Protein AF-A0A4P9W9L3-F1 (afdb_monomer)

pLDDT: mean 87.11, std 10.92, range [40.0, 97.56]

Organism: NCBI:txid388810

Solvent-accessible surface area (backbone atoms only — not comparable to full-atom values): 11499 Å² total; per-residue (Å²): 132,86,74,79,75,52,73,67,56,50,52,52,53,51,52,52,54,50,56,62,56,56,71,73,58,48,70,70,58,52,42,53,49,45,54,50,50,40,51,52,53,61,75,42,41,65,63,52,51,56,53,46,48,54,53,50,57,56,48,48,55,34,36,77,69,68,77,38,55,75,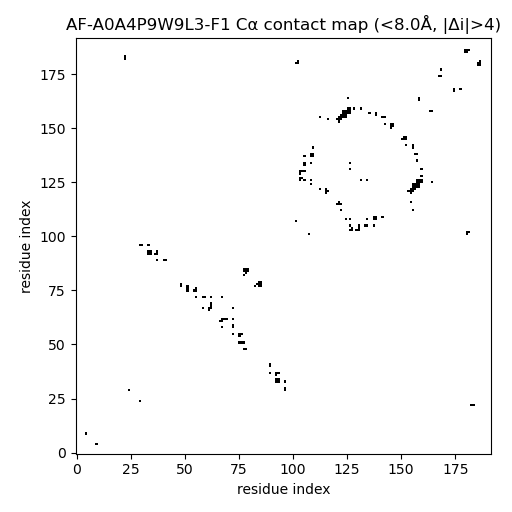68,60,54,62,67,66,55,55,40,54,100,83,42,54,47,42,51,50,54,47,48,52,45,54,54,58,60,69,51,72,81,75,72,77,48,52,67,51,59,56,54,52,48,53,51,26,56,75,72,76,38,67,44,80,42,74,70,48,83,92,34,46,69,55,38,51,54,52,49,50,54,52,42,53,54,27,66,76,46,95,53,66,52,74,41,55,44,78,54,87,58,68,66,62,49,62,54,53,72,70,34,67,94,80,49,92,78,85,84,75,83,71,56,65,74,68,67,54,58,100,86,119

InterPro domains:
  IPR015590 Aldehyde dehydrogenase domain [PF00171] (113-185)
  IPR016161 Aldehyde/histidinol dehydrogenase [SSF53720] (11-187)
  IPR016162 Aldehyde dehydrogenase, N-terminal [G3DSA:3.40.605.10] (3-103)
  IPR016162 Aldehyde dehydrogenase, N-terminal [G3DSA:3.40.605.10] (104-189)

Structure (mmCIF, N/CA/C/O backbone):
data_AF-A0A4P9W9L3-F1
#
_entry.id   AF-A0A4P9W9L3-F1
#
loop_
_atom_site.group_PDB
_atom_site.id
_atom_site.type_symbol
_atom_site.label_atom_id
_atom_site.label_alt_id
_atom_site.label_comp_id
_atom_site.label_asym_id
_atom_site.label_entity_id
_atom_site.label_seq_id
_atom_site.pdbx_PDB_ins_code
_atom_site.Cartn_x
_atom_site.Cartn_y
_atom_site.Cartn_z
_atom_site.occupancy
_atom_site.B_iso_or_equiv
_atom_site.auth_seq_id
_atom_site.auth_comp_id
_atom_site.auth_asym_id
_atom_site.auth_atom_id
_atom_site.pdbx_PDB_model_num
ATOM 1 N N . MET A 1 1 ? -32.920 13.381 -21.999 1.00 43.44 1 MET A N 1
ATOM 2 C CA . MET A 1 1 ? -32.720 13.718 -20.576 1.00 43.44 1 MET A CA 1
ATOM 3 C C . MET A 1 1 ? -31.450 13.010 -20.151 1.00 43.44 1 MET A C 1
ATOM 5 O O . MET A 1 1 ? -31.483 11.795 -20.018 1.00 43.44 1 MET A O 1
ATOM 9 N N . GLU A 1 2 ? -30.322 13.717 -20.084 1.00 56.16 2 GLU A N 1
ATOM 10 C CA . GLU A 1 2 ? -29.081 13.133 -19.562 1.00 56.16 2 GLU A CA 1
ATOM 11 C C . GLU A 1 2 ? -29.257 12.905 -18.061 1.00 56.16 2 GLU A C 1
ATOM 13 O O . GLU A 1 2 ? -29.504 13.842 -17.303 1.00 56.16 2 GLU A O 1
ATOM 18 N N . SER A 1 3 ? -29.209 11.642 -17.642 1.00 72.12 3 SER A N 1
ATOM 19 C CA . SER A 1 3 ? -29.193 11.274 -16.232 1.00 72.12 3 SER A CA 1
ATOM 20 C C . SER A 1 3 ? -27.913 11.809 -15.601 1.00 72.12 3 SER A C 1
ATOM 22 O O . SER A 1 3 ? -26.823 11.517 -16.097 1.00 72.12 3 SER A O 1
ATOM 24 N N . THR A 1 4 ? -28.033 12.559 -14.506 1.00 78.69 4 THR A N 1
ATOM 25 C CA . THR A 1 4 ? -26.885 12.963 -13.690 1.00 78.69 4 THR A CA 1
ATOM 26 C C . THR A 1 4 ? -26.030 11.727 -13.376 1.00 78.69 4 THR A C 1
ATOM 28 O O . THR A 1 4 ? -26.587 10.722 -12.923 1.00 78.69 4 THR A O 1
ATOM 31 N N . PRO A 1 5 ? -24.711 11.754 -13.644 1.00 76.06 5 PRO A N 1
ATOM 32 C CA . PRO A 1 5 ? -23.847 10.610 -13.384 1.00 76.06 5 PRO A CA 1
ATOM 33 C C . PRO A 1 5 ? -23.900 10.236 -11.902 1.00 76.06 5 PRO A C 1
ATOM 35 O O . PRO A 1 5 ? -23.999 11.105 -11.032 1.00 76.06 5 PRO A O 1
ATOM 38 N N . SER A 1 6 ? -23.841 8.935 -11.606 1.00 90.31 6 SER A N 1
ATOM 39 C CA . SER A 1 6 ? -23.828 8.473 -10.218 1.00 90.31 6 SER A CA 1
ATOM 40 C C . SER A 1 6 ? -22.596 9.024 -9.477 1.00 90.31 6 SER A C 1
ATOM 42 O O . SER A 1 6 ? -21.547 9.222 -10.101 1.00 90.31 6 SER A O 1
ATOM 44 N N . PRO A 1 7 ? -22.665 9.234 -8.148 1.00 89.12 7 PRO A N 1
ATOM 45 C CA . PRO A 1 7 ? -21.514 9.702 -7.371 1.00 89.12 7 PRO A CA 1
ATOM 46 C C . PRO A 1 7 ? -20.259 8.836 -7.567 1.00 89.12 7 PRO A C 1
ATOM 48 O O . PRO A 1 7 ? -19.154 9.357 -7.689 1.00 89.12 7 PRO A O 1
ATOM 51 N N . THR A 1 8 ? -20.427 7.515 -7.679 1.00 84.81 8 THR A N 1
ATOM 52 C CA . THR A 1 8 ? -19.327 6.572 -7.928 1.00 84.81 8 THR A CA 1
ATOM 53 C C . THR A 1 8 ? -18.710 6.749 -9.313 1.00 84.81 8 THR A C 1
ATOM 55 O O . THR A 1 8 ? -17.487 6.713 -9.444 1.00 84.81 8 THR A O 1
ATOM 58 N N . LEU A 1 9 ? -19.531 6.981 -10.344 1.00 82.81 9 LEU A N 1
ATOM 59 C CA . LEU A 1 9 ? -19.032 7.251 -11.692 1.00 82.81 9 LEU A CA 1
ATOM 60 C C . LEU A 1 9 ? -18.213 8.546 -11.721 1.00 82.81 9 LEU A C 1
ATOM 62 O O . LEU A 1 9 ? -17.142 8.578 -12.323 1.00 82.81 9 LEU A O 1
ATOM 66 N N . LEU A 1 10 ? -18.671 9.584 -11.017 1.00 85.88 10 LEU A N 1
ATOM 67 C CA . LEU A 1 10 ? -17.942 10.845 -10.913 1.00 85.88 10 LEU A CA 1
ATOM 68 C C . LEU A 1 10 ? -16.579 10.664 -10.224 1.00 85.88 10 LEU A C 1
ATOM 70 O O . LEU A 1 10 ? -15.574 11.157 -10.735 1.00 85.88 10 LEU A O 1
ATOM 74 N N . LEU A 1 11 ? -16.518 9.915 -9.115 1.00 81.12 11 LEU A N 1
ATOM 75 C CA . LEU A 1 11 ? -15.257 9.600 -8.429 1.00 81.12 11 LEU A CA 1
ATOM 76 C C . LEU A 1 11 ? -14.281 8.851 -9.345 1.00 81.12 11 LEU A C 1
ATOM 78 O O . LEU A 1 11 ? -13.102 9.202 -9.413 1.00 81.12 11 LEU A O 1
ATOM 82 N N . ALA A 1 12 ? -14.768 7.854 -10.089 1.00 77.81 12 ALA A N 1
ATOM 83 C CA . ALA A 1 12 ? -13.948 7.094 -11.030 1.00 77.81 12 ALA A CA 1
ATOM 84 C C . ALA A 1 12 ? -13.403 7.982 -12.165 1.00 77.81 12 ALA A C 1
ATOM 86 O O . ALA A 1 12 ? -12.217 7.915 -12.497 1.00 77.81 12 ALA A O 1
ATOM 87 N N . GLN A 1 13 ? -14.243 8.860 -12.724 1.00 80.56 13 GLN A N 1
ATOM 88 C CA . GLN A 1 13 ? -13.841 9.819 -13.757 1.00 80.56 13 GLN A CA 1
ATOM 89 C C . GLN A 1 13 ? -12.787 10.806 -13.237 1.00 80.56 13 GLN A C 1
ATOM 91 O O . GLN A 1 13 ? -11.768 11.024 -13.895 1.00 80.56 13 GLN A O 1
ATOM 96 N N . GLN A 1 14 ? -12.980 11.356 -12.036 1.00 83.62 14 GLN A N 1
ATOM 97 C CA . GLN A 1 14 ? -12.016 12.258 -11.399 1.00 83.62 14 GLN A CA 1
ATOM 98 C C . GLN A 1 14 ? -10.677 11.563 -11.128 1.00 83.62 14 GLN A C 1
ATOM 100 O O . GLN A 1 14 ? -9.623 12.118 -11.446 1.00 83.62 14 GLN A O 1
ATOM 105 N N . ALA A 1 15 ? -10.701 10.330 -10.613 1.00 79.00 15 ALA A N 1
ATOM 106 C CA . ALA A 1 15 ? -9.495 9.540 -10.377 1.00 79.00 15 ALA A CA 1
ATOM 107 C C . ALA A 1 15 ? -8.733 9.254 -11.682 1.00 79.00 15 ALA A C 1
ATOM 109 O O . ALA A 1 15 ? -7.505 9.373 -11.722 1.00 79.00 15 ALA A O 1
ATOM 110 N N . ARG A 1 16 ? -9.444 8.940 -12.776 1.00 82.81 16 ARG A N 1
ATOM 111 C CA . ARG A 1 16 ? -8.831 8.742 -14.098 1.00 82.81 16 ARG A CA 1
ATOM 112 C C . ARG A 1 16 ? -8.139 10.015 -14.583 1.00 82.81 16 ARG A C 1
ATOM 114 O O . ARG A 1 16 ? -6.969 9.951 -14.962 1.00 82.81 16 ARG A O 1
ATOM 121 N N . LEU A 1 17 ? -8.822 11.160 -14.532 1.00 83.19 17 LEU A N 1
ATOM 122 C CA . LEU A 1 17 ? -8.258 12.452 -14.941 1.00 83.19 17 LEU A CA 1
ATOM 123 C C . LEU A 1 17 ? -7.020 12.824 -14.112 1.00 83.19 17 LEU A C 1
ATOM 125 O O . LEU A 1 17 ? -5.990 13.203 -14.675 1.00 83.19 17 LEU A O 1
ATOM 129 N N . ALA A 1 18 ? -7.082 12.648 -12.790 1.00 85.06 18 ALA A N 1
ATOM 130 C CA . ALA A 1 18 ? -5.946 12.881 -11.906 1.00 85.06 18 ALA A CA 1
ATOM 131 C C . ALA A 1 18 ? -4.764 11.957 -12.241 1.00 85.06 18 ALA A C 1
ATOM 133 O O . ALA A 1 18 ? -3.628 12.417 -12.326 1.00 85.06 18 ALA A O 1
ATOM 134 N N . SER A 1 19 ? -5.018 10.672 -12.512 1.00 81.81 19 SER A N 1
ATOM 135 C CA . SER A 1 19 ? -3.978 9.712 -12.904 1.00 81.81 19 SER A CA 1
ATOM 136 C C . SER A 1 19 ? -3.245 10.134 -14.185 1.00 81.81 19 SER A C 1
ATOM 138 O O . SER A 1 19 ? -2.017 10.038 -14.247 1.00 81.81 19 SER A O 1
ATOM 140 N N . HIS A 1 20 ? -3.960 10.675 -15.182 1.00 81.88 20 HIS A N 1
ATOM 141 C CA . HIS A 1 20 ? -3.336 11.237 -16.386 1.00 81.88 20 HIS A CA 1
ATOM 142 C C . HIS A 1 20 ? -2.436 12.436 -16.061 1.00 81.88 20 HIS A C 1
ATOM 144 O O . HIS A 1 20 ? -1.303 12.497 -16.545 1.00 81.88 20 HIS A O 1
ATOM 150 N N . ALA A 1 21 ? -2.908 13.363 -15.221 1.00 83.25 21 ALA A N 1
ATOM 151 C CA . ALA A 1 21 ? -2.125 14.524 -14.796 1.00 83.25 21 ALA A CA 1
ATOM 152 C C . ALA A 1 21 ? -0.865 14.115 -14.009 1.00 83.25 21 ALA A C 1
ATOM 154 O O . ALA A 1 21 ? 0.216 14.659 -14.238 1.00 83.25 21 ALA A O 1
ATOM 155 N N . MET A 1 22 ? -0.968 13.093 -13.151 1.00 84.38 22 MET A N 1
ATOM 156 C CA . MET A 1 22 ? 0.138 12.584 -12.328 1.00 84.38 22 MET A CA 1
ATOM 157 C C . MET A 1 22 ? 1.339 12.083 -13.142 1.00 84.38 22 MET A C 1
ATOM 159 O O . MET A 1 22 ? 2.462 12.071 -12.638 1.00 84.38 22 MET A O 1
ATOM 163 N N . GLN A 1 23 ? 1.145 11.719 -14.412 1.00 79.62 23 GLN A N 1
ATOM 164 C CA . GLN A 1 23 ? 2.225 11.240 -15.279 1.00 79.62 23 GLN A CA 1
ATOM 165 C C . GLN A 1 23 ? 3.234 12.312 -15.696 1.00 79.62 23 GLN A C 1
ATOM 167 O O . GLN A 1 23 ? 4.317 11.976 -16.171 1.00 79.62 23 GLN A O 1
ATOM 172 N N . THR A 1 24 ? 2.878 13.594 -15.607 1.00 82.00 24 THR A N 1
ATOM 173 C CA . THR A 1 24 ? 3.791 14.708 -15.921 1.00 82.00 24 THR A CA 1
ATOM 174 C C . THR A 1 24 ? 4.371 15.368 -14.682 1.00 82.00 24 THR A C 1
ATOM 176 O O . THR A 1 24 ? 5.178 16.283 -14.808 1.00 82.00 24 THR A O 1
ATOM 179 N N . VAL A 1 25 ? 3.956 14.929 -13.494 1.00 84.44 25 VAL A N 1
ATOM 180 C CA . VAL A 1 25 ? 4.401 15.512 -12.230 1.00 84.44 25 VAL A CA 1
ATOM 181 C C . VAL A 1 25 ? 5.849 15.102 -11.969 1.00 84.44 25 VAL A C 1
ATOM 183 O O . VAL A 1 25 ? 6.194 13.916 -11.996 1.00 84.44 25 VAL A O 1
ATOM 186 N N . THR A 1 26 ? 6.700 16.090 -11.706 1.00 85.25 26 THR A N 1
ATOM 187 C CA . THR A 1 26 ? 8.124 15.883 -11.418 1.00 85.25 26 THR A CA 1
ATOM 188 C C . THR A 1 26 ? 8.338 15.328 -10.010 1.00 85.25 26 THR A C 1
ATOM 190 O O . THR A 1 26 ? 7.458 15.419 -9.155 1.00 85.25 26 THR A O 1
ATOM 193 N N . ALA A 1 27 ? 9.525 14.776 -9.741 1.00 84.12 27 ALA A N 1
ATOM 194 C CA . ALA A 1 27 ? 9.900 14.362 -8.387 1.00 84.12 27 ALA A CA 1
ATOM 195 C C . ALA A 1 27 ? 9.753 15.521 -7.382 1.00 84.12 27 ALA A C 1
ATOM 197 O O . ALA A 1 27 ? 9.096 15.356 -6.366 1.00 84.12 27 ALA A O 1
ATOM 198 N N . VAL A 1 28 ? 10.227 16.724 -7.735 1.00 87.25 28 VAL A N 1
ATOM 199 C CA . VAL A 1 28 ? 10.122 17.932 -6.892 1.00 87.25 28 VAL A CA 1
ATOM 200 C C . VAL A 1 28 ? 8.670 18.275 -6.551 1.00 87.25 28 VAL A C 1
ATOM 202 O O . VAL A 1 28 ? 8.362 18.592 -5.406 1.00 87.25 28 VAL A O 1
ATOM 205 N N . GLN A 1 29 ? 7.759 18.194 -7.525 1.00 87.69 29 GLN A N 1
ATOM 206 C CA . GLN A 1 29 ? 6.339 18.459 -7.282 1.00 87.69 29 GLN A CA 1
ATOM 207 C C . GLN A 1 29 ? 5.698 17.396 -6.377 1.00 87.69 29 GLN A C 1
ATOM 209 O O . GLN A 1 29 ? 4.868 17.742 -5.539 1.00 87.69 29 GLN A O 1
ATOM 214 N N . LYS A 1 30 ? 6.088 16.120 -6.514 1.00 87.88 30 LYS A N 1
ATOM 215 C CA . LYS A 1 30 ? 5.625 15.039 -5.624 1.00 87.88 30 LYS A CA 1
ATOM 216 C C . LYS A 1 30 ? 6.132 15.252 -4.199 1.00 87.88 30 LYS A C 1
ATOM 218 O O . LYS A 1 30 ? 5.325 15.197 -3.278 1.00 87.88 30 LYS A O 1
ATOM 223 N N . SER A 1 31 ? 7.413 15.573 -4.034 1.00 89.19 31 SER A N 1
ATOM 224 C CA . SER A 1 31 ? 8.010 15.852 -2.725 1.00 89.19 31 SER A CA 1
ATOM 225 C C . SER A 1 31 ? 7.361 17.051 -2.041 1.00 89.19 31 SER A C 1
ATOM 227 O O . SER A 1 31 ? 6.981 16.972 -0.877 1.00 89.19 31 SER A O 1
ATOM 229 N N . ALA A 1 32 ? 7.111 18.138 -2.779 1.00 90.06 32 ALA A N 1
ATOM 230 C CA . ALA A 1 32 ? 6.387 19.293 -2.249 1.00 90.06 32 ALA A CA 1
ATOM 231 C C . ALA A 1 32 ? 4.962 18.930 -1.782 1.00 90.06 32 ALA A C 1
ATOM 233 O O . ALA A 1 32 ? 4.517 19.399 -0.733 1.00 90.06 32 ALA A O 1
ATOM 234 N N . AL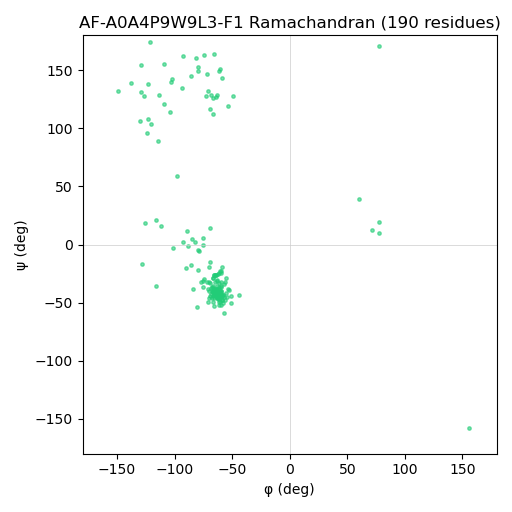A A 1 33 ? 4.256 18.071 -2.525 1.00 91.81 33 ALA A N 1
ATOM 235 C CA . ALA A 1 33 ? 2.933 17.593 -2.132 1.00 91.81 33 ALA A CA 1
ATOM 236 C C . ALA A 1 33 ? 2.984 16.715 -0.869 1.00 91.81 33 ALA A C 1
ATOM 238 O O . ALA A 1 33 ? 2.178 16.918 0.035 1.00 91.81 33 ALA A O 1
ATOM 239 N N . LEU A 1 34 ? 3.942 15.785 -0.767 1.00 90.25 34 LEU A N 1
ATOM 240 C CA . LEU A 1 34 ? 4.124 14.939 0.421 1.00 90.25 34 LEU A CA 1
ATOM 241 C C . LEU A 1 34 ? 4.484 15.766 1.661 1.00 90.25 34 LEU A C 1
ATOM 243 O O . LEU A 1 34 ? 3.902 15.551 2.724 1.00 90.25 34 LEU A O 1
ATOM 247 N N . ALA A 1 35 ? 5.365 16.758 1.518 1.00 91.00 35 ALA A N 1
ATOM 248 C CA . ALA A 1 35 ? 5.705 17.687 2.592 1.00 91.00 35 ALA A CA 1
ATOM 249 C C . ALA A 1 35 ? 4.478 18.485 3.065 1.00 91.00 35 ALA A C 1
ATOM 251 O O . ALA A 1 35 ? 4.237 18.595 4.268 1.00 91.00 35 ALA A O 1
ATOM 252 N N . SER A 1 36 ? 3.662 18.985 2.129 1.00 93.38 36 SER A N 1
ATOM 253 C CA . SER A 1 36 ? 2.414 19.685 2.453 1.00 93.38 36 SER A CA 1
ATOM 254 C C . SER A 1 36 ? 1.411 18.772 3.167 1.00 93.38 36 SER A C 1
ATOM 256 O O . SER A 1 36 ? 0.822 19.179 4.165 1.00 93.38 36 SER A O 1
ATOM 258 N N . ILE A 1 37 ? 1.261 17.519 2.724 1.00 93.06 37 ILE A N 1
ATOM 259 C CA . ILE A 1 37 ? 0.406 16.527 3.392 1.00 93.06 37 ILE A CA 1
ATOM 260 C C . ILE A 1 37 ? 0.891 16.277 4.824 1.00 93.06 37 ILE A C 1
ATOM 262 O O . ILE A 1 37 ? 0.086 16.334 5.751 1.00 93.06 37 ILE A O 1
ATOM 266 N N . ALA A 1 38 ? 2.191 16.043 5.024 1.00 90.56 38 ALA A N 1
ATOM 267 C CA . ALA A 1 38 ? 2.759 15.812 6.350 1.00 90.56 38 ALA A CA 1
ATOM 268 C C . ALA A 1 38 ? 2.519 17.004 7.292 1.00 90.56 38 ALA A C 1
ATOM 270 O O . ALA A 1 38 ? 2.142 16.808 8.448 1.00 90.56 38 ALA A O 1
ATOM 271 N N . GLN A 1 39 ? 2.682 18.232 6.789 1.00 94.56 39 GLN A N 1
ATOM 272 C CA . GLN A 1 39 ? 2.405 19.450 7.547 1.00 94.56 39 GLN A CA 1
ATOM 273 C C . GLN A 1 39 ? 0.930 19.535 7.961 1.00 94.56 39 GLN A C 1
ATOM 275 O O . GLN A 1 39 ? 0.637 19.693 9.145 1.00 94.56 39 GLN A O 1
ATOM 280 N N . ILE A 1 40 ? -0.003 19.382 7.017 1.00 94.62 40 ILE A N 1
ATOM 281 C CA . ILE A 1 40 ? -1.440 19.479 7.312 1.00 94.62 40 ILE A CA 1
ATOM 282 C C . ILE A 1 40 ? -1.890 18.365 8.265 1.00 94.62 40 ILE A C 1
ATOM 284 O O . ILE A 1 40 ? -2.673 18.621 9.176 1.00 94.62 40 ILE A O 1
ATOM 288 N N . LEU A 1 41 ? -1.376 17.140 8.121 1.00 93.81 41 LEU A N 1
ATOM 289 C CA . LEU A 1 41 ? -1.656 16.050 9.063 1.00 93.81 41 LEU A CA 1
ATOM 290 C C . LEU A 1 41 ? -1.139 16.358 10.477 1.00 93.81 41 LEU A C 1
ATOM 292 O O . LEU A 1 41 ? -1.785 15.985 11.458 1.00 93.81 41 LEU A O 1
ATOM 296 N N . ALA A 1 42 ? 0.001 17.040 10.603 1.00 95.00 42 ALA A N 1
ATOM 297 C CA . ALA A 1 42 ? 0.515 17.478 11.897 1.00 95.00 42 ALA A CA 1
ATOM 298 C C . ALA A 1 42 ? -0.364 18.581 12.512 1.00 95.00 42 ALA A C 1
ATOM 300 O O . ALA A 1 42 ? -0.717 18.496 13.688 1.00 95.00 42 ALA A O 1
ATOM 301 N N . GLU A 1 43 ? -0.770 19.573 11.715 1.00 96.69 43 GLU A N 1
ATOM 302 C CA . GLU A 1 43 ? -1.648 20.673 12.142 1.00 96.69 43 GLU A CA 1
ATOM 303 C C . GLU A 1 43 ? -3.048 20.181 12.542 1.00 96.69 43 GLU A C 1
ATOM 305 O O . GLU A 1 43 ? -3.621 20.656 13.521 1.00 96.69 43 GLU A O 1
ATOM 310 N N . ARG A 1 44 ? -3.593 19.188 11.827 1.00 96.44 44 ARG A N 1
ATOM 311 C CA . ARG A 1 44 ? -4.923 18.603 12.077 1.00 96.44 44 ARG A CA 1
ATOM 312 C C . ARG A 1 44 ? -4.912 17.425 13.054 1.00 96.44 44 ARG A C 1
ATOM 314 O O . ARG A 1 44 ? -5.930 16.751 13.197 1.00 96.44 44 ARG A O 1
ATOM 321 N N . LYS A 1 45 ? -3.797 17.179 13.756 1.00 95.25 45 LYS A N 1
ATOM 322 C CA . LYS A 1 45 ? -3.655 16.060 14.706 1.00 95.25 45 LYS A CA 1
ATOM 323 C C . LYS A 1 45 ? -4.792 15.999 15.729 1.00 95.25 45 LYS A C 1
ATOM 325 O O . LYS A 1 45 ? -5.296 14.912 15.985 1.00 95.25 45 LYS A O 1
ATOM 330 N N . GLY A 1 46 ? -5.177 17.141 16.305 1.00 93.94 46 GLY A N 1
ATOM 331 C CA . GLY A 1 46 ? -6.260 17.216 17.295 1.00 93.94 46 GLY A CA 1
ATOM 332 C C . GLY A 1 46 ? -7.569 16.660 16.739 1.00 93.94 46 GLY A C 1
ATOM 333 O O . GLY A 1 46 ? -8.058 15.646 17.226 1.00 93.94 46 GLY A O 1
ATOM 334 N N . ASP A 1 47 ? -8.052 17.253 15.646 1.00 96.25 47 ASP A N 1
ATOM 335 C CA . ASP A 1 47 ? -9.286 16.841 14.969 1.00 96.25 47 ASP A CA 1
ATOM 336 C C . ASP A 1 47 ? -9.280 15.359 14.562 1.00 96.25 47 ASP A C 1
ATOM 338 O O . ASP A 1 47 ? -10.287 14.666 14.703 1.00 96.25 47 ASP A O 1
ATOM 342 N N . ILE A 1 48 ? -8.147 14.859 14.054 1.00 95.94 48 ILE A N 1
ATOM 343 C CA . ILE A 1 48 ? -8.016 13.466 13.605 1.00 95.94 48 ILE A CA 1
ATOM 344 C C . ILE A 1 48 ? -8.079 12.499 14.793 1.00 95.94 48 ILE A C 1
ATOM 346 O O . ILE A 1 48 ? -8.741 11.465 14.707 1.00 95.94 48 ILE A O 1
ATOM 350 N N . LEU A 1 49 ? -7.418 12.821 15.908 1.00 94.81 49 LEU A N 1
ATOM 351 C CA . LEU A 1 49 ? -7.459 11.984 17.109 1.00 94.81 49 LEU A CA 1
ATOM 352 C C . LEU A 1 49 ? -8.814 12.058 17.821 1.00 94.81 49 LEU A C 1
ATOM 354 O O . LEU A 1 49 ? -9.259 11.051 18.369 1.00 94.81 49 LEU A O 1
ATOM 358 N N . ASP A 1 50 ? -9.502 13.198 17.766 1.00 95.50 50 ASP A N 1
ATOM 359 C CA . ASP A 1 50 ? -10.879 13.308 18.246 1.00 95.50 50 ASP A CA 1
ATOM 360 C C . ASP A 1 50 ? -11.840 12.445 17.422 1.00 95.50 50 ASP A C 1
ATOM 362 O O . ASP A 1 50 ? -12.666 11.735 17.998 1.00 95.50 50 ASP A O 1
ATOM 366 N N . ALA A 1 51 ? -11.693 12.422 16.094 1.00 96.56 51 ALA A N 1
ATOM 367 C CA . ALA A 1 51 ? -12.444 11.503 15.240 1.00 96.56 51 ALA A CA 1
ATOM 368 C C . ALA A 1 51 ? -12.111 10.032 15.555 1.00 96.56 51 ALA A C 1
ATOM 370 O O . ALA A 1 51 ? -13.015 9.225 15.768 1.00 96.56 51 ALA A O 1
ATOM 371 N N . ASN A 1 52 ? -10.824 9.688 15.691 1.00 97.19 52 ASN A N 1
ATOM 372 C CA . ASN A 1 52 ? -10.405 8.323 16.020 1.00 97.19 52 ASN A CA 1
ATOM 373 C C . ASN A 1 52 ? -10.902 7.864 17.399 1.00 97.19 52 ASN A C 1
ATOM 375 O O . ASN A 1 52 ? -11.183 6.684 17.592 1.00 97.19 52 ASN A O 1
ATOM 379 N N . ARG A 1 53 ? -11.064 8.780 18.358 1.00 95.62 53 ARG A N 1
ATOM 380 C CA . ARG A 1 53 ? -11.656 8.470 19.664 1.00 95.62 53 ARG A CA 1
ATOM 381 C C . ARG A 1 53 ? -13.108 8.011 19.537 1.00 95.62 53 ARG A C 1
ATOM 383 O O . ARG A 1 53 ? -13.475 7.042 20.197 1.00 95.62 53 ARG A O 1
ATOM 390 N N . ILE A 1 54 ? -13.894 8.640 18.663 1.00 95.12 54 ILE A N 1
ATOM 391 C CA . ILE A 1 54 ? -15.268 8.206 18.362 1.00 95.12 54 ILE A CA 1
ATOM 392 C C . ILE A 1 54 ? -15.250 6.805 17.731 1.00 95.12 54 ILE A C 1
ATOM 394 O O . ILE A 1 54 ? -16.016 5.932 18.142 1.00 95.12 54 ILE A O 1
ATOM 398 N N . ASP A 1 55 ? -14.331 6.545 16.796 1.00 95.06 55 ASP A N 1
ATOM 399 C CA . ASP A 1 55 ? -14.175 5.215 16.188 1.00 95.06 55 ASP A CA 1
ATOM 400 C C . ASP A 1 55 ? -13.819 4.145 17.229 1.00 95.06 55 ASP A C 1
ATOM 402 O O . ASP A 1 55 ? -14.374 3.045 17.213 1.00 95.06 55 ASP A O 1
ATOM 406 N N . LEU A 1 56 ? -12.925 4.462 18.169 1.00 94.69 56 LEU A N 1
ATOM 407 C CA . LEU A 1 56 ? -12.550 3.569 19.264 1.00 94.69 56 LEU A CA 1
ATOM 408 C C . LEU A 1 56 ? -13.713 3.331 20.234 1.00 94.69 56 LEU A C 1
ATOM 410 O O . LEU A 1 56 ? -13.876 2.218 20.724 1.00 94.69 56 LEU A O 1
ATOM 414 N N . GLU A 1 57 ? -14.534 4.336 20.526 1.00 95.19 57 GLU A N 1
ATOM 415 C CA . GLU A 1 57 ? -15.734 4.162 21.353 1.00 95.19 57 GLU A CA 1
ATOM 416 C C . GLU A 1 57 ? -16.744 3.219 20.687 1.00 95.19 57 GLU A C 1
ATOM 418 O O . GLU A 1 57 ? -17.213 2.276 21.327 1.00 95.19 57 GLU A O 1
ATOM 423 N N . ASN A 1 58 ? -16.997 3.393 19.388 1.00 93.81 58 ASN A N 1
ATOM 424 C CA . ASN A 1 58 ? -17.855 2.494 18.615 1.00 93.81 58 ASN A CA 1
ATOM 425 C C . ASN A 1 58 ? -17.272 1.072 18.556 1.00 93.81 58 ASN A C 1
ATOM 427 O O . ASN A 1 58 ? -17.968 0.087 18.799 1.00 93.81 58 ASN A O 1
ATOM 431 N N . ALA A 1 59 ? -15.969 0.948 18.298 1.00 94.25 59 ALA A N 1
ATOM 432 C CA . ALA A 1 59 ? -15.298 -0.343 18.205 1.00 94.25 59 ALA A CA 1
ATOM 433 C C . ALA A 1 59 ? -15.241 -1.092 19.548 1.00 94.25 59 ALA A C 1
ATOM 435 O O . ALA A 1 59 ? -15.257 -2.322 19.546 1.00 94.25 59 ALA A O 1
ATOM 436 N N . LYS A 1 60 ? -15.214 -0.396 20.697 1.00 94.50 60 LYS A N 1
ATOM 437 C CA . LYS A 1 60 ? -15.313 -1.037 22.024 1.00 94.50 60 LYS A CA 1
ATOM 438 C C . LYS A 1 60 ? -16.619 -1.813 22.174 1.00 94.50 60 LYS A C 1
ATOM 440 O O . LYS A 1 60 ? -16.579 -2.955 22.622 1.00 94.50 60 LYS A O 1
ATOM 445 N N . GLN A 1 61 ? -17.739 -1.241 21.731 1.00 93.88 61 GLN A N 1
ATOM 446 C CA . GLN A 1 61 ? -19.043 -1.914 21.770 1.00 93.88 61 GLN A CA 1
ATOM 447 C C . GLN A 1 61 ? -19.036 -3.190 20.914 1.00 93.88 61 GLN A C 1
ATOM 449 O O . GLN A 1 61 ? -19.571 -4.221 21.314 1.00 93.88 61 GLN A O 1
ATOM 454 N N . GLU A 1 62 ? -18.365 -3.156 19.760 1.00 95.12 62 GLU A N 1
ATOM 455 C CA . GLU A 1 62 ? -18.212 -4.322 18.883 1.00 95.12 62 GLU A CA 1
ATOM 456 C C . GLU A 1 62 ? -17.311 -5.414 19.483 1.00 95.12 62 GLU A C 1
ATOM 458 O O . GLU A 1 62 ? -17.558 -6.604 19.268 1.00 95.12 62 GLU A O 1
ATOM 463 N N . VAL A 1 63 ? -16.287 -5.037 20.260 1.00 94.69 63 VAL A N 1
ATOM 464 C CA . VAL A 1 63 ? -15.456 -5.990 21.016 1.00 94.69 63 VAL A CA 1
ATOM 465 C C . VAL A 1 63 ? -16.265 -6.645 22.132 1.00 94.69 63 VAL A C 1
ATOM 467 O O . VAL A 1 63 ? -16.232 -7.866 22.267 1.00 94.69 63 VAL A O 1
ATOM 470 N N . GLU A 1 64 ? -17.020 -5.861 22.904 1.00 94.00 64 GLU A N 1
ATOM 471 C CA . GLU A 1 64 ? -17.894 -6.369 23.972 1.00 94.00 64 GLU A CA 1
ATOM 472 C C . GLU A 1 64 ? -18.982 -7.300 23.424 1.00 94.00 64 GLU A C 1
ATOM 474 O O . GLU A 1 64 ? -19.288 -8.329 24.025 1.00 94.00 64 GLU A O 1
ATOM 479 N N . ALA A 1 65 ? -19.509 -6.991 22.238 1.00 94.88 65 ALA A N 1
ATOM 480 C CA . ALA A 1 65 ? -20.458 -7.837 21.527 1.00 94.88 65 ALA A CA 1
ATOM 481 C C . ALA A 1 65 ? -19.823 -9.072 20.852 1.00 94.88 65 ALA A C 1
ATOM 483 O O . ALA A 1 65 ? -20.532 -9.844 20.205 1.00 94.88 65 ALA A O 1
ATOM 484 N N . GLY A 1 66 ? -18.502 -9.257 20.954 1.00 94.44 66 GLY A N 1
ATOM 485 C CA . GLY A 1 66 ? -17.773 -10.386 20.370 1.00 94.44 66 GLY A CA 1
ATOM 486 C C . GLY A 1 66 ? -17.653 -10.360 18.841 1.00 94.44 66 GLY A C 1
ATOM 487 O O . GLY A 1 66 ? -17.262 -11.365 18.249 1.00 94.44 66 GLY A O 1
ATOM 488 N N . ARG A 1 67 ? -17.979 -9.236 18.188 1.00 95.12 67 ARG A N 1
ATOM 489 C CA . ARG A 1 67 ? -17.911 -9.067 16.724 1.00 95.12 67 ARG A CA 1
ATOM 490 C C . ARG A 1 67 ? -16.558 -8.544 16.243 1.00 95.12 67 ARG A C 1
ATOM 492 O O . ARG A 1 67 ? -16.206 -8.752 15.084 1.00 95.12 67 ARG A O 1
ATOM 499 N N . LEU A 1 68 ? -15.779 -7.917 17.126 1.00 93.25 68 LEU A N 1
ATOM 500 C CA . LEU A 1 68 ? -14.430 -7.430 16.838 1.00 93.25 68 LEU A CA 1
ATOM 501 C C . LEU A 1 68 ? -13.403 -8.021 17.811 1.00 93.25 68 LEU A C 1
ATOM 503 O O . LEU A 1 68 ? -13.626 -8.090 19.016 1.00 93.25 68 LEU A O 1
ATOM 507 N N . SER A 1 69 ? -12.235 -8.423 17.303 1.00 95.19 69 SER A N 1
ATOM 508 C CA . SER A 1 69 ? -11.157 -8.924 18.161 1.00 95.19 69 SER A CA 1
ATOM 509 C C . SER A 1 69 ? -10.385 -7.785 18.833 1.00 95.19 69 SER A C 1
ATOM 511 O O . SER A 1 69 ? -10.166 -6.721 18.248 1.00 95.19 69 SER A O 1
ATOM 513 N N . SER A 1 70 ? -9.853 -8.036 20.032 1.00 90.44 70 SER A N 1
ATOM 514 C CA . SER A 1 70 ? -9.014 -7.062 20.747 1.00 90.44 70 SER A CA 1
ATOM 515 C C . SER A 1 70 ? -7.735 -6.691 19.979 1.00 90.44 70 SER A C 1
ATOM 517 O O . SER A 1 70 ? -7.180 -5.614 20.183 1.00 90.44 70 SER A O 1
ATOM 519 N N . SER A 1 71 ? -7.254 -7.566 19.086 1.00 92.31 71 SER A N 1
ATOM 520 C CA . SER A 1 71 ? -6.113 -7.276 18.208 1.00 92.31 71 SER A CA 1
ATOM 521 C C . SER A 1 71 ? -6.469 -6.242 17.137 1.00 92.31 71 SER A C 1
ATOM 523 O O . SER A 1 71 ? -5.724 -5.279 16.957 1.00 92.31 71 SER A O 1
ATOM 525 N N . LEU A 1 72 ? -7.618 -6.393 16.467 1.00 89.44 72 LEU A N 1
ATOM 526 C CA . LEU A 1 72 ? -8.091 -5.420 15.477 1.00 89.44 72 LEU A CA 1
ATOM 527 C C . LEU A 1 72 ? -8.418 -4.074 16.129 1.00 89.44 72 LEU A C 1
ATOM 529 O O . LEU A 1 72 ? -8.048 -3.037 15.588 1.00 89.44 72 LEU A O 1
ATOM 533 N N . PHE A 1 73 ? -8.997 -4.091 17.330 1.00 91.81 73 PHE A N 1
ATOM 534 C CA . PHE A 1 73 ? -9.221 -2.881 18.120 1.00 91.81 73 PHE A CA 1
ATOM 535 C C . PHE A 1 73 ? -7.924 -2.091 18.371 1.00 91.81 73 PHE A C 1
ATOM 537 O O . PHE A 1 73 ? -7.855 -0.897 18.099 1.00 91.81 73 PHE A O 1
ATOM 544 N N . LYS A 1 74 ? -6.845 -2.760 18.804 1.00 92.31 74 LYS A N 1
ATOM 545 C CA . LYS A 1 74 ? -5.535 -2.111 19.018 1.00 92.31 74 LYS A CA 1
ATOM 546 C C . LYS A 1 74 ? -4.923 -1.522 17.743 1.00 92.31 74 LYS A C 1
ATOM 548 O O . LYS A 1 74 ? -4.087 -0.624 17.843 1.00 92.31 74 LYS A O 1
ATOM 553 N N . ARG A 1 75 ? -5.287 -2.043 16.565 1.00 92.00 75 ARG A N 1
ATOM 554 C CA . ARG A 1 75 ? -4.835 -1.530 15.260 1.00 92.00 75 ARG A CA 1
ATOM 555 C C . ARG A 1 75 ? -5.607 -0.291 14.809 1.00 92.00 75 ARG A C 1
ATOM 557 O O . ARG A 1 75 ? -5.085 0.439 13.977 1.00 92.00 75 ARG A O 1
ATOM 564 N N . LEU A 1 76 ? -6.814 -0.076 15.332 1.00 93.56 76 LEU A N 1
ATOM 565 C CA . LEU A 1 76 ? -7.628 1.105 15.038 1.00 93.56 76 LEU A CA 1
ATOM 566 C C . LEU A 1 76 ? -7.107 2.358 15.750 1.00 93.56 76 LEU A C 1
ATOM 568 O O . LEU A 1 76 ? -7.271 3.463 15.247 1.00 93.56 76 LEU A O 1
ATOM 572 N N . ASP A 1 77 ? -6.478 2.181 16.912 1.00 94.38 77 ASP A N 1
ATOM 573 C CA . ASP A 1 77 ? -5.903 3.268 17.701 1.00 94.38 77 ASP A CA 1
ATOM 574 C C . ASP A 1 77 ? -4.712 3.911 16.975 1.00 94.38 77 ASP A C 1
ATOM 576 O O . ASP A 1 77 ? -3.654 3.283 16.823 1.00 94.38 77 ASP A O 1
ATOM 580 N N . LEU A 1 78 ? -4.908 5.167 16.560 1.00 94.88 78 LEU A N 1
ATOM 581 C CA . LEU A 1 78 ? -3.924 5.995 15.864 1.00 94.88 78 LEU A CA 1
ATOM 582 C C . LEU A 1 78 ? -2.975 6.733 16.810 1.00 94.88 78 LEU A C 1
ATOM 584 O O . LEU A 1 78 ? -1.935 7.201 16.352 1.00 94.88 78 LEU A O 1
ATOM 588 N N . ALA A 1 79 ? -3.307 6.865 18.096 1.00 93.75 79 ALA A N 1
ATOM 589 C CA . ALA A 1 79 ? -2.455 7.557 19.054 1.00 93.75 79 ALA A CA 1
ATOM 590 C C . ALA A 1 79 ? -1.325 6.638 19.531 1.00 93.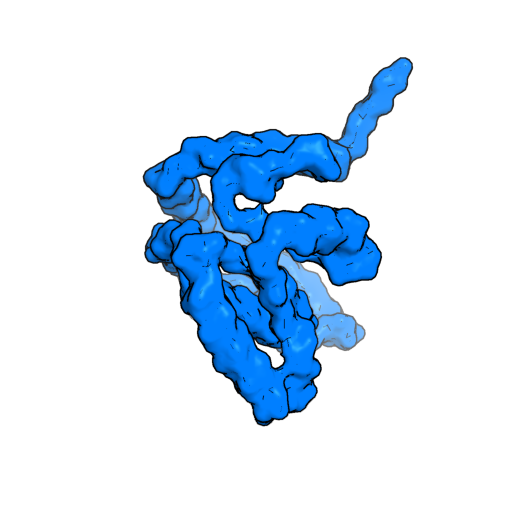75 79 ALA A C 1
ATOM 592 O O . ALA A 1 79 ? -0.154 6.987 19.389 1.00 93.75 79 ALA A O 1
ATOM 593 N N . GLY A 1 80 ? -1.664 5.447 20.029 1.00 90.12 80 GLY A N 1
ATOM 594 C CA . GLY A 1 80 ? -0.747 4.650 20.849 1.00 90.12 80 GLY A CA 1
ATOM 595 C C . GLY A 1 80 ? -0.661 5.180 22.290 1.00 90.12 80 GLY A C 1
ATOM 596 O O . GLY A 1 80 ? -1.215 6.245 22.576 1.00 90.12 80 GLY A O 1
ATOM 597 N N . PRO A 1 81 ? -0.015 4.451 23.224 1.00 84.25 81 PRO A N 1
ATOM 598 C CA . PRO A 1 81 ? 0.021 4.812 24.641 1.00 84.25 81 PRO A CA 1
ATOM 599 C C . PRO A 1 81 ? 0.571 6.215 24.929 1.00 84.25 81 PRO A C 1
ATOM 601 O O . PRO A 1 81 ? 0.072 6.857 25.848 1.00 84.25 81 PRO A O 1
ATOM 604 N N . ASP A 1 82 ? 1.518 6.708 24.123 1.00 87.75 82 ASP A N 1
ATOM 605 C CA . ASP A 1 82 ? 2.180 8.008 24.308 1.00 87.75 82 ASP A CA 1
ATOM 606 C C . ASP A 1 82 ? 2.086 8.901 23.052 1.00 87.75 82 ASP A C 1
ATOM 608 O O . ASP A 1 82 ? 2.836 9.867 22.880 1.00 87.75 82 ASP A O 1
ATOM 612 N N . GLY A 1 83 ? 1.151 8.603 22.141 1.00 88.81 83 GLY A N 1
ATOM 613 C CA . GLY A 1 83 ? 1.005 9.333 20.877 1.00 88.81 83 GLY A CA 1
ATOM 614 C C . GLY A 1 83 ? 2.043 8.953 19.811 1.00 88.81 83 GLY A C 1
ATOM 615 O O . GLY A 1 83 ? 2.150 9.635 18.785 1.00 88.81 83 GLY A O 1
ATOM 616 N N . GLU A 1 84 ? 2.819 7.893 20.044 1.00 93.81 84 GLU A N 1
ATOM 617 C CA . GLU A 1 84 ? 3.944 7.477 19.212 1.00 93.81 84 GLU A CA 1
ATOM 618 C C . GLU A 1 84 ? 3.510 6.920 17.854 1.00 93.81 84 GLU A C 1
ATOM 620 O O . GLU A 1 84 ? 4.192 7.151 16.855 1.00 93.81 84 GLU A O 1
ATOM 625 N N . LYS A 1 85 ? 2.344 6.263 17.771 1.00 93.94 85 LYS A N 1
ATOM 626 C CA . LYS A 1 85 ? 1.831 5.749 16.492 1.00 93.94 85 LYS A CA 1
ATOM 627 C C . LYS A 1 85 ? 1.496 6.882 15.530 1.00 93.94 85 LYS A C 1
ATOM 629 O O . LYS A 1 85 ? 1.783 6.771 14.340 1.00 93.94 85 LYS A O 1
ATOM 634 N N . TYR A 1 86 ? 0.944 7.985 16.038 1.00 95.06 86 TYR A N 1
ATOM 635 C CA . TYR A 1 86 ? 0.649 9.148 15.204 1.00 95.06 86 TYR A CA 1
ATOM 636 C C . TYR A 1 86 ? 1.938 9.823 14.730 1.00 95.06 86 TYR A C 1
ATOM 638 O O . TYR A 1 86 ? 2.027 10.259 13.586 1.00 95.06 86 TYR A O 1
ATOM 646 N N . ALA A 1 87 ? 2.965 9.878 15.585 1.00 93.62 87 ALA A N 1
ATOM 647 C CA . ALA A 1 87 ? 4.282 10.360 15.177 1.00 93.62 87 ALA A CA 1
ATOM 648 C C . ALA A 1 87 ? 4.879 9.475 14.068 1.00 93.62 87 ALA A C 1
ATOM 650 O O . ALA A 1 87 ? 5.282 9.992 13.029 1.00 93.62 87 ALA A O 1
ATOM 651 N N . SER A 1 88 ? 4.822 8.148 14.226 1.00 93.06 88 SER A N 1
ATOM 652 C CA . SER A 1 88 ? 5.258 7.196 13.194 1.00 93.06 88 SER A CA 1
ATOM 653 C C . SER A 1 88 ? 4.458 7.311 11.892 1.00 93.06 88 SER A C 1
ATOM 655 O O . SER A 1 88 ? 5.022 7.130 10.818 1.00 93.06 88 SER A O 1
ATOM 657 N N . LEU A 1 89 ? 3.164 7.646 11.953 1.00 92.81 89 LEU A N 1
ATOM 658 C CA . LEU A 1 89 ? 2.353 7.927 10.764 1.00 92.81 89 LEU A CA 1
ATOM 659 C C . LEU A 1 89 ? 2.914 9.123 9.985 1.00 92.81 89 LEU A C 1
ATOM 661 O O . LEU A 1 89 ? 3.043 9.047 8.763 1.00 92.81 89 LEU A O 1
ATOM 665 N N . LEU A 1 90 ? 3.275 10.209 10.677 1.00 92.06 90 LEU A N 1
ATOM 666 C CA . LEU A 1 90 ? 3.872 11.390 10.045 1.00 92.06 90 LEU A CA 1
ATOM 667 C C . LEU A 1 90 ? 5.264 11.096 9.478 1.00 92.06 90 LEU A C 1
ATOM 669 O O . LEU A 1 90 ? 5.590 11.564 8.387 1.00 92.06 90 LEU A O 1
ATOM 673 N N . ASP A 1 91 ? 6.075 10.315 10.192 1.00 92.38 91 ASP A N 1
ATOM 674 C CA . ASP A 1 91 ? 7.395 9.904 9.712 1.00 92.38 91 ASP A CA 1
ATOM 675 C C . ASP A 1 91 ? 7.290 8.986 8.491 1.00 92.38 91 ASP A C 1
ATOM 677 O O . ASP A 1 91 ? 8.030 9.177 7.532 1.00 92.38 91 ASP A O 1
ATOM 681 N N . GLY A 1 92 ? 6.274 8.120 8.428 1.00 89.81 92 GLY A N 1
ATOM 682 C CA . GLY A 1 92 ? 5.993 7.304 7.247 1.00 89.81 92 GLY A CA 1
ATOM 683 C C . GLY A 1 92 ? 5.771 8.124 5.969 1.00 89.81 92 GLY A C 1
ATOM 684 O O . GLY A 1 92 ? 6.185 7.700 4.891 1.00 89.81 92 GLY A O 1
ATOM 685 N N . VAL A 1 93 ? 5.182 9.324 6.060 1.00 88.88 93 VAL A N 1
ATOM 686 C CA . VAL A 1 93 ? 5.041 10.222 4.894 1.00 88.88 93 VAL A CA 1
ATOM 687 C C . VAL A 1 93 ? 6.406 10.738 4.427 1.00 88.88 93 VAL A C 1
ATOM 689 O O . VAL A 1 93 ? 6.660 10.803 3.224 1.00 88.88 93 VAL A O 1
ATOM 692 N N . LYS A 1 94 ? 7.303 11.066 5.365 1.00 86.50 94 LYS A N 1
ATOM 693 C CA . LYS A 1 94 ? 8.669 11.525 5.061 1.00 86.50 94 LYS A CA 1
ATOM 694 C C . LYS A 1 94 ? 9.527 10.393 4.504 1.00 86.50 94 LYS A C 1
ATOM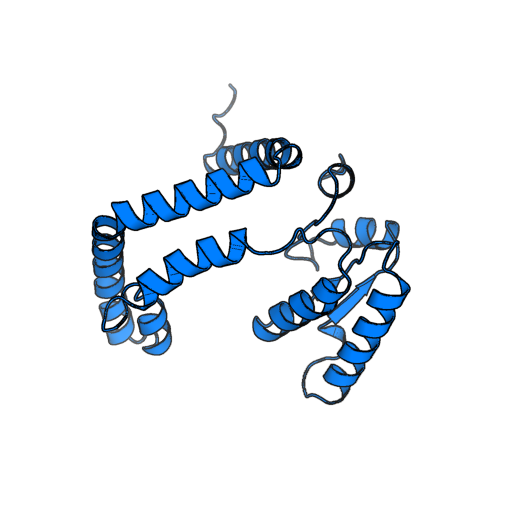 696 O O . LYS A 1 94 ? 10.292 10.605 3.569 1.00 86.50 94 LYS A O 1
ATOM 701 N N . ASP A 1 95 ? 9.382 9.190 5.048 1.00 88.44 95 ASP A N 1
ATOM 702 C CA . ASP A 1 95 ? 10.105 8.008 4.587 1.00 88.44 95 ASP A CA 1
ATOM 703 C C . ASP A 1 95 ? 9.769 7.699 3.129 1.00 88.44 95 ASP A C 1
ATOM 705 O O . ASP A 1 95 ? 10.667 7.407 2.342 1.00 88.44 95 ASP A O 1
ATOM 709 N N . VAL A 1 96 ? 8.495 7.839 2.743 1.00 84.75 96 VAL A N 1
ATOM 710 C CA . VAL A 1 96 ? 8.057 7.682 1.349 1.00 84.75 96 VAL A CA 1
ATOM 711 C C . VAL A 1 96 ? 8.690 8.725 0.427 1.00 84.75 96 VAL A C 1
ATOM 713 O O . VAL A 1 96 ? 9.071 8.374 -0.687 1.00 84.75 96 VAL A O 1
ATOM 716 N N . ASP A 1 97 ? 8.831 9.976 0.866 1.00 84.25 97 ASP A N 1
ATOM 717 C CA . ASP A 1 97 ? 9.480 11.026 0.067 1.00 84.25 97 ASP A CA 1
ATOM 718 C C . ASP A 1 97 ? 10.971 10.735 -0.179 1.00 84.25 97 ASP A C 1
ATOM 720 O O . ASP A 1 97 ? 11.512 11.013 -1.248 1.00 84.25 97 ASP A O 1
ATOM 724 N N . ASN A 1 98 ? 11.623 10.081 0.782 1.00 84.38 98 ASN A N 1
ATOM 725 C CA . ASN A 1 98 ? 13.017 9.659 0.668 1.00 84.38 98 ASN A CA 1
ATOM 726 C C . ASN A 1 98 ? 13.206 8.384 -0.167 1.00 84.38 98 ASN A C 1
ATOM 728 O O . ASN A 1 98 ? 14.348 7.981 -0.422 1.00 84.38 98 ASN A O 1
ATOM 732 N N . LEU A 1 99 ? 12.122 7.726 -0.599 1.00 79.19 99 LEU A N 1
ATOM 733 C CA . LEU A 1 99 ? 12.243 6.541 -1.433 1.00 79.19 99 LEU A CA 1
ATOM 734 C C . LEU A 1 99 ? 12.783 6.923 -2.817 1.00 79.19 99 LEU A C 1
ATOM 736 O O . LEU A 1 99 ? 12.236 7.788 -3.504 1.00 79.19 99 LEU A O 1
ATOM 740 N N . PRO A 1 100 ? 13.840 6.246 -3.279 1.00 68.75 100 PRO A N 1
ATOM 741 C CA . PRO A 1 100 ? 14.442 6.563 -4.559 1.00 68.75 100 PRO A CA 1
ATOM 742 C C . PRO A 1 100 ? 13.523 6.117 -5.719 1.00 68.75 100 PRO A C 1
ATOM 744 O O . PRO A 1 100 ? 12.825 5.107 -5.615 1.00 68.75 100 PRO A O 1
ATOM 747 N N . ASP A 1 101 ? 13.520 6.861 -6.839 1.00 67.31 101 ASP A N 1
ATOM 748 C CA . ASP A 1 101 ? 12.574 6.655 -7.956 1.00 67.31 101 ASP A CA 1
ATOM 749 C C . ASP A 1 101 ? 12.587 5.195 -8.455 1.00 67.31 101 ASP A C 1
ATOM 751 O O . ASP A 1 101 ? 13.626 4.749 -8.942 1.00 67.31 101 ASP A O 1
ATOM 755 N N . PRO A 1 102 ? 11.467 4.455 -8.396 1.00 59.09 102 PRO A N 1
ATOM 756 C CA . PRO A 1 102 ? 11.432 3.006 -8.580 1.00 59.09 102 PRO A CA 1
ATOM 757 C C . PRO A 1 102 ? 11.578 2.508 -10.027 1.00 59.09 102 PRO A C 1
ATOM 759 O O . PRO A 1 102 ? 11.433 1.310 -10.282 1.00 59.09 102 PRO A O 1
ATOM 762 N N . THR A 1 103 ? 11.839 3.386 -10.993 1.00 61.16 103 THR A N 1
ATOM 763 C CA . THR A 1 103 ? 11.913 3.001 -12.407 1.00 61.16 103 THR A CA 1
ATOM 764 C C . THR A 1 103 ? 13.120 2.081 -12.688 1.00 61.16 103 THR A C 1
ATOM 766 O O . THR A 1 103 ? 14.254 2.422 -12.372 1.00 61.16 103 THR A O 1
ATOM 769 N N . ALA A 1 104 ? 12.871 0.912 -13.301 1.00 62.72 104 ALA A N 1
ATOM 770 C CA . ALA A 1 104 ? 13.869 -0.084 -13.743 1.00 62.72 104 ALA A CA 1
ATOM 771 C C . ALA A 1 104 ? 14.778 -0.695 -12.649 1.00 62.72 104 ALA A C 1
ATOM 773 O O . ALA A 1 104 ? 15.955 -0.966 -12.883 1.00 62.72 104 ALA A O 1
ATOM 774 N N . ARG A 1 105 ? 14.214 -0.968 -11.470 1.00 74.25 105 ARG A N 1
ATOM 775 C CA . ARG A 1 105 ? 14.930 -1.511 -10.307 1.00 74.25 105 ARG A CA 1
ATOM 776 C C . ARG A 1 105 ? 14.674 -3.003 -10.073 1.00 74.25 105 ARG A C 1
ATOM 778 O O . ARG A 1 105 ? 13.542 -3.357 -9.734 1.00 74.25 105 ARG A O 1
ATOM 785 N N . PRO A 1 106 ? 15.682 -3.886 -10.214 1.00 81.56 106 PRO A N 1
ATOM 786 C CA . PRO A 1 106 ? 15.521 -5.311 -9.931 1.00 81.56 106 PRO A CA 1
ATOM 787 C C . PRO A 1 106 ? 15.095 -5.599 -8.485 1.00 81.56 106 PRO A C 1
ATOM 789 O O . PRO A 1 106 ? 14.341 -6.537 -8.244 1.00 81.56 106 PRO A O 1
ATOM 792 N N . GLU A 1 107 ? 15.514 -4.778 -7.517 1.00 85.94 107 GLU A N 1
ATOM 793 C CA . GLU A 1 107 ? 15.172 -4.943 -6.099 1.00 85.94 107 GLU A CA 1
ATOM 794 C C . GLU A 1 107 ? 13.659 -4.899 -5.826 1.00 85.94 107 GLU A C 1
ATOM 796 O O . GLU A 1 107 ? 13.180 -5.518 -4.872 1.00 85.94 107 GLU A O 1
ATOM 801 N N . VAL A 1 108 ? 12.886 -4.244 -6.701 1.00 85.31 108 VAL A N 1
ATOM 802 C CA . VAL A 1 108 ? 11.420 -4.172 -6.607 1.00 85.31 108 VAL A CA 1
ATOM 803 C C . VAL A 1 108 ? 10.791 -5.562 -6.735 1.00 85.31 108 VAL A C 1
ATOM 805 O O . VAL A 1 108 ? 9.783 -5.827 -6.083 1.00 85.31 108 VAL A O 1
ATOM 808 N N . VAL A 1 109 ? 11.402 -6.484 -7.495 1.00 89.50 109 VAL A N 1
ATOM 809 C CA . VAL A 1 109 ? 10.938 -7.882 -7.605 1.00 89.50 109 VAL A CA 1
ATOM 810 C C . VAL A 1 109 ? 10.878 -8.534 -6.226 1.00 89.50 109 VAL A C 1
ATOM 812 O O . VAL A 1 109 ? 9.879 -9.163 -5.884 1.00 89.50 109 VAL A O 1
ATOM 815 N N . VAL A 1 110 ? 11.915 -8.342 -5.409 1.00 91.94 110 VAL A N 1
ATOM 816 C CA . VAL A 1 110 ? 11.987 -8.903 -4.054 1.00 91.94 110 VAL A CA 1
ATOM 817 C C . VAL A 1 110 ? 10.997 -8.199 -3.132 1.00 91.94 110 VAL A C 1
ATOM 819 O O . VAL A 1 110 ? 10.213 -8.864 -2.460 1.00 91.94 110 VAL A O 1
ATOM 822 N N . GLN A 1 111 ? 10.992 -6.863 -3.124 1.00 90.75 111 GLN A N 1
ATOM 823 C CA . GLN A 1 111 ? 10.136 -6.076 -2.230 1.00 90.75 111 GLN A CA 1
ATOM 824 C C . GLN A 1 111 ? 8.648 -6.389 -2.430 1.00 90.75 111 GLN A C 1
ATOM 826 O O . GLN A 1 111 ? 7.939 -6.658 -1.459 1.00 90.75 111 GLN A O 1
ATOM 831 N N . ILE A 1 112 ? 8.183 -6.406 -3.684 1.00 92.56 112 ILE A N 1
ATOM 832 C CA . ILE A 1 112 ? 6.779 -6.681 -4.003 1.00 92.56 112 ILE A CA 1
ATOM 833 C C . ILE A 1 112 ? 6.430 -8.149 -3.750 1.00 92.56 112 ILE A C 1
ATOM 835 O O . ILE A 1 112 ? 5.360 -8.415 -3.209 1.00 92.56 112 ILE A O 1
ATOM 839 N N . SER A 1 113 ? 7.333 -9.094 -4.046 1.00 93.44 113 SER A N 1
ATOM 840 C CA . SER A 1 113 ? 7.125 -10.510 -3.695 1.00 93.44 113 SER A CA 1
ATOM 841 C C . SER A 1 113 ? 6.921 -10.686 -2.194 1.00 93.44 113 SER A C 1
ATOM 843 O O . SER A 1 113 ? 5.938 -11.283 -1.765 1.00 93.44 113 SER A O 1
ATOM 845 N N . CYS A 1 114 ? 7.811 -10.119 -1.378 1.00 94.69 114 CYS A N 1
ATOM 846 C CA . CYS A 1 114 ? 7.719 -10.210 0.075 1.00 94.69 114 CYS A CA 1
ATOM 847 C C . CYS A 1 114 ? 6.438 -9.557 0.611 1.00 94.69 114 CYS A C 1
ATOM 849 O O . CYS A 1 114 ? 5.789 -10.126 1.488 1.00 94.69 114 CYS A O 1
ATOM 851 N N . LEU A 1 115 ? 6.050 -8.390 0.082 1.00 93.00 115 LEU A N 1
ATOM 852 C CA . LEU A 1 115 ? 4.826 -7.703 0.496 1.00 93.00 115 LEU A CA 1
ATOM 853 C C . LEU A 1 115 ? 3.567 -8.498 0.123 1.00 93.00 115 LEU A C 1
ATOM 855 O O . LEU A 1 115 ? 2.673 -8.639 0.960 1.00 93.00 115 LEU A O 1
ATOM 859 N N . ALA A 1 116 ? 3.508 -9.050 -1.093 1.00 93.69 116 ALA A N 1
ATOM 860 C CA . ALA A 1 116 ? 2.404 -9.893 -1.545 1.00 93.69 116 ALA A CA 1
ATOM 861 C C . ALA A 1 116 ? 2.257 -11.126 -0.644 1.00 93.69 116 ALA A C 1
ATOM 863 O O . ALA A 1 116 ? 1.206 -11.322 -0.037 1.00 93.69 116 ALA A O 1
ATOM 864 N N . LEU A 1 117 ? 3.347 -11.868 -0.426 1.00 93.75 117 LEU A N 1
ATOM 865 C CA . LEU A 1 117 ? 3.351 -13.041 0.452 1.00 93.75 117 LEU A CA 1
ATOM 866 C C . LEU A 1 117 ? 2.926 -12.689 1.883 1.00 93.75 117 LEU A C 1
ATOM 868 O O . LEU A 1 117 ? 2.103 -13.382 2.479 1.00 93.75 117 LEU A O 1
ATOM 872 N N . LYS A 1 118 ? 3.438 -11.583 2.437 1.00 93.44 118 LYS A N 1
ATOM 873 C CA . LYS A 1 118 ? 3.115 -11.156 3.805 1.00 93.44 118 LYS A CA 1
ATOM 874 C C . LYS A 1 118 ? 1.655 -10.732 3.974 1.00 93.44 118 LYS A C 1
ATOM 876 O O . LYS A 1 118 ? 1.118 -10.853 5.074 1.00 93.44 118 LYS A O 1
ATOM 881 N N . SER A 1 119 ? 1.035 -10.236 2.907 1.00 94.19 119 SER A N 1
ATOM 882 C CA . SER A 1 119 ? -0.372 -9.825 2.873 1.00 94.19 119 SER A CA 1
ATOM 883 C C . SER A 1 119 ? -1.327 -10.931 2.409 1.00 94.19 119 SER A C 1
ATOM 885 O O . SER A 1 119 ? -2.527 -10.689 2.349 1.00 94.19 119 SER A O 1
ATOM 887 N N . GLY A 1 120 ? -0.821 -12.141 2.136 1.00 93.38 120 GLY A N 1
ATOM 888 C CA . GLY A 1 120 ? -1.634 -13.283 1.708 1.00 93.38 120 GLY A CA 1
ATOM 889 C C . GLY A 1 120 ? -2.059 -13.235 0.23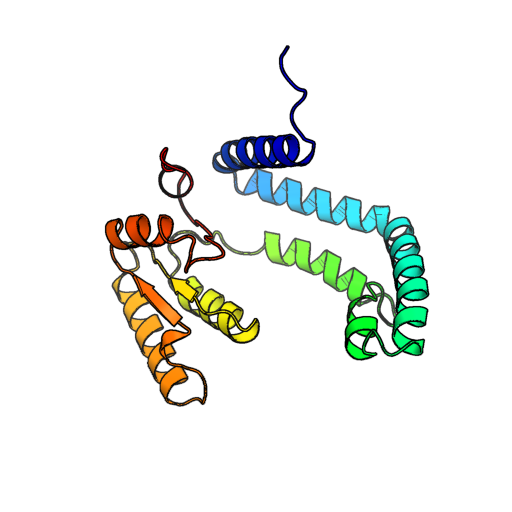9 1.00 93.38 120 GLY A C 1
ATOM 890 O O . GLY A 1 120 ? -3.005 -13.917 -0.137 1.00 93.38 120 GLY A O 1
ATOM 891 N N . ASN A 1 121 ? -1.371 -12.443 -0.584 1.00 96.94 121 ASN A N 1
ATOM 892 C CA . ASN A 1 121 ? -1.654 -12.294 -2.006 1.00 96.94 121 ASN A CA 1
ATOM 893 C C . ASN A 1 121 ? -0.663 -13.102 -2.852 1.00 96.94 121 ASN A C 1
ATOM 895 O O . ASN A 1 121 ? 0.535 -13.146 -2.556 1.00 96.94 121 ASN A O 1
ATOM 899 N N . ALA A 1 122 ? -1.154 -13.690 -3.945 1.00 96.81 122 ALA A N 1
ATOM 900 C CA . ALA A 1 122 ? -0.294 -14.119 -5.041 1.00 96.81 122 ALA A CA 1
ATOM 901 C C . ALA A 1 122 ? 0.065 -12.910 -5.917 1.00 96.81 122 ALA A C 1
ATOM 903 O O . ALA A 1 122 ? -0.694 -11.945 -5.996 1.00 96.81 122 ALA A O 1
ATOM 904 N N . VAL A 1 123 ? 1.219 -12.948 -6.583 1.00 96.88 123 VAL A N 1
ATOM 905 C CA . VAL A 1 123 ? 1.661 -11.850 -7.447 1.00 96.88 123 VAL A CA 1
ATOM 906 C C . VAL A 1 123 ? 2.273 -12.351 -8.746 1.00 96.88 123 VAL A C 1
ATOM 908 O O . VAL A 1 123 ? 3.064 -13.295 -8.765 1.00 96.88 123 VAL A O 1
ATOM 911 N N . ILE A 1 124 ? 1.930 -11.667 -9.836 1.00 95.88 124 ILE A N 1
ATOM 912 C CA . ILE A 1 124 ? 2.574 -11.809 -11.138 1.00 95.88 124 ILE A CA 1
ATOM 913 C C . ILE A 1 124 ? 3.371 -10.532 -11.397 1.00 95.88 124 ILE A C 1
ATOM 915 O O . ILE A 1 124 ? 2.830 -9.427 -11.386 1.00 95.88 124 ILE A O 1
ATOM 919 N N . LEU A 1 125 ? 4.677 -10.675 -11.596 1.00 93.19 125 LEU A N 1
ATOM 920 C CA . LEU A 1 125 ? 5.604 -9.566 -11.763 1.00 93.19 125 LEU A CA 1
ATOM 921 C C . LEU A 1 125 ? 5.978 -9.400 -13.232 1.00 93.19 125 LEU A C 1
ATOM 923 O O . LEU A 1 125 ? 6.260 -10.369 -13.932 1.00 93.19 125 LEU A O 1
ATOM 927 N N . LYS A 1 126 ? 6.074 -8.146 -13.678 1.00 89.56 126 LYS A N 1
ATOM 928 C CA . LYS A 1 126 ? 6.700 -7.780 -14.948 1.00 89.56 126 LYS A CA 1
ATOM 929 C C . LYS A 1 126 ? 7.813 -6.775 -14.690 1.00 89.56 126 LYS A C 1
ATOM 931 O O . LYS A 1 126 ? 7.556 -5.608 -14.414 1.00 89.56 126 LYS A O 1
ATOM 936 N N . GLY A 1 127 ? 9.060 -7.216 -14.825 1.00 84.25 127 GLY A N 1
ATOM 937 C CA . GLY A 1 127 ? 10.212 -6.317 -14.775 1.00 84.25 127 GLY A CA 1
ATOM 938 C C . GLY A 1 127 ? 10.473 -5.592 -16.102 1.00 84.25 127 GLY A C 1
ATOM 939 O O . GLY A 1 127 ? 10.035 -6.040 -17.168 1.00 84.25 127 GLY A O 1
ATOM 940 N N . GLY A 1 128 ? 11.217 -4.482 -16.057 1.00 81.75 128 GLY A N 1
ATOM 941 C CA . GLY A 1 128 ? 11.713 -3.796 -17.259 1.00 81.75 128 GLY A CA 1
ATOM 942 C C . GLY A 1 128 ? 12.650 -4.689 -18.084 1.00 81.75 128 GLY A C 1
ATOM 943 O O . GLY A 1 128 ? 13.352 -5.537 -17.526 1.00 81.75 128 GLY A O 1
ATOM 944 N N . LYS A 1 129 ? 12.676 -4.504 -19.411 1.00 83.00 129 LYS A N 1
ATOM 945 C CA . LYS A 1 129 ? 13.528 -5.299 -20.326 1.00 83.00 129 LYS A CA 1
ATOM 946 C C . LYS A 1 129 ? 15.024 -5.079 -20.057 1.00 83.00 129 LYS A C 1
ATOM 948 O O . LYS A 1 129 ? 15.841 -5.964 -20.284 1.00 83.00 129 LYS A O 1
ATOM 953 N N . GLU A 1 130 ? 15.352 -3.917 -19.513 1.00 83.62 130 GLU A N 1
ATOM 954 C CA . GLU A 1 130 ? 16.675 -3.439 -19.127 1.00 83.62 130 GLU A CA 1
ATOM 955 C C . GLU A 1 130 ? 17.261 -4.260 -17.967 1.00 83.62 130 GLU A C 1
ATOM 957 O O . GLU A 1 130 ? 18.474 -4.398 -17.857 1.00 83.62 130 GLU A O 1
ATOM 962 N N . ALA A 1 131 ? 16.399 -4.858 -17.137 1.00 86.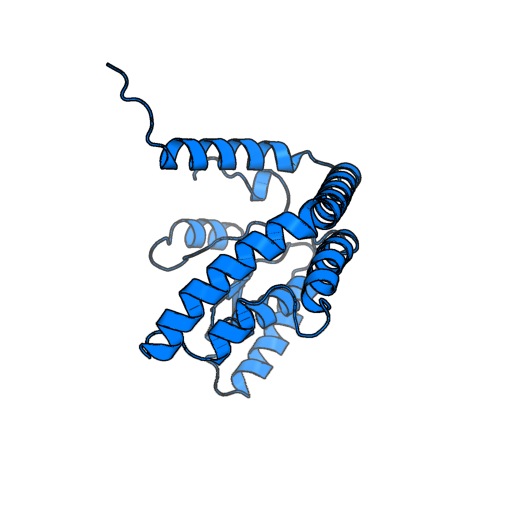31 131 ALA A N 1
ATOM 963 C CA . ALA A 1 131 ? 16.761 -5.619 -15.942 1.00 86.31 131 ALA A CA 1
ATOM 964 C C . ALA A 1 131 ? 16.473 -7.128 -16.075 1.00 86.31 131 ALA A C 1
ATOM 966 O O . ALA A 1 131 ? 16.430 -7.835 -15.071 1.00 86.31 131 ALA A O 1
ATOM 967 N N . THR A 1 132 ? 16.257 -7.643 -17.295 1.00 87.94 132 THR A N 1
ATOM 968 C CA . THR A 1 132 ? 15.761 -9.016 -17.538 1.00 87.94 132 THR A CA 1
ATOM 969 C C . THR A 1 132 ? 16.554 -10.091 -16.788 1.00 87.94 132 THR A C 1
ATOM 971 O O . THR A 1 132 ? 15.958 -10.891 -16.072 1.00 87.94 132 THR A O 1
ATOM 974 N N . HIS A 1 133 ? 17.887 -10.086 -16.889 1.00 89.31 133 HIS A N 1
ATOM 975 C CA . HIS A 1 133 ? 18.725 -11.097 -16.233 1.00 89.31 133 HIS A CA 1
ATOM 976 C C . HIS A 1 133 ? 18.683 -11.000 -14.703 1.00 89.31 133 HIS A C 1
ATOM 978 O O . HIS A 1 133 ? 18.611 -12.022 -14.026 1.00 89.31 133 HIS A O 1
ATOM 984 N N . SER A 1 134 ? 18.695 -9.781 -14.154 1.00 92.88 134 SER A N 1
ATOM 985 C CA . SER A 1 134 ? 18.603 -9.563 -12.708 1.00 92.88 134 SER A CA 1
ATOM 986 C C . SER A 1 134 ? 17.244 -10.000 -12.168 1.00 92.88 134 SER A C 1
ATOM 988 O O . SER A 1 134 ? 17.188 -10.695 -11.159 1.00 92.88 134 SER A O 1
ATOM 990 N N . ASN A 1 135 ? 16.156 -9.661 -12.865 1.00 91.25 135 ASN A N 1
ATOM 991 C CA . ASN A 1 135 ? 14.804 -10.076 -12.492 1.00 91.25 135 ASN A CA 1
ATOM 992 C C . ASN A 1 135 ? 14.675 -11.602 -12.474 1.00 91.25 135 ASN A C 1
ATOM 994 O O . ASN A 1 135 ? 14.136 -12.156 -11.523 1.00 91.25 135 ASN A O 1
ATOM 998 N N . GLU A 1 136 ? 15.213 -12.275 -13.493 1.00 93.25 136 GLU A N 1
ATOM 999 C CA . GLU A 1 136 ? 15.206 -13.734 -13.592 1.00 93.25 136 GLU A CA 1
ATOM 1000 C C . GLU A 1 136 ? 16.008 -14.390 -12.458 1.00 93.25 136 GLU A C 1
ATOM 1002 O O . GLU A 1 136 ? 15.530 -15.322 -11.815 1.00 93.25 136 GLU A O 1
ATOM 1007 N N . ALA A 1 137 ? 17.211 -13.887 -12.165 1.00 95.25 137 ALA A N 1
ATOM 1008 C CA . ALA A 1 137 ? 18.037 -14.410 -11.078 1.00 95.25 137 ALA A CA 1
ATOM 1009 C C . ALA A 1 137 ? 17.360 -14.245 -9.706 1.00 95.25 137 ALA A C 1
ATOM 1011 O O . ALA A 1 137 ? 17.316 -15.190 -8.917 1.00 95.25 137 ALA A O 1
ATOM 1012 N N . LEU A 1 138 ? 16.780 -13.070 -9.442 1.00 95.12 138 LEU A N 1
ATOM 1013 C CA . LEU A 1 138 ? 16.037 -12.804 -8.209 1.00 95.12 138 LEU A CA 1
ATOM 1014 C C . LEU A 1 138 ? 14.786 -13.683 -8.108 1.00 95.12 138 LEU A C 1
ATOM 1016 O O . LEU A 1 138 ? 14.528 -14.264 -7.056 1.00 95.12 138 LEU A O 1
ATOM 1020 N N . PHE A 1 139 ? 14.038 -13.835 -9.201 1.00 95.50 139 PHE A N 1
ATOM 1021 C CA . PHE A 1 139 ? 12.861 -14.696 -9.246 1.00 95.50 139 PHE A CA 1
ATOM 1022 C C . PHE A 1 139 ? 13.206 -16.164 -8.972 1.00 95.50 139 PHE A C 1
ATOM 1024 O O . PHE A 1 139 ? 12.506 -16.816 -8.198 1.00 95.50 139 PHE A O 1
ATOM 1031 N N . ARG A 1 140 ? 14.309 -16.680 -9.528 1.00 96.50 140 ARG A N 1
ATOM 1032 C CA . ARG A 1 140 ? 14.789 -18.041 -9.233 1.00 96.50 140 ARG A CA 1
ATOM 1033 C C . ARG A 1 140 ? 15.083 -18.232 -7.750 1.00 96.50 140 ARG A C 1
ATOM 1035 O O . ARG A 1 140 ? 14.574 -19.188 -7.169 1.00 96.50 140 ARG A O 1
ATOM 1042 N N . ALA A 1 141 ? 15.808 -17.300 -7.132 1.00 97.56 141 ALA A N 1
ATOM 1043 C CA . ALA A 1 141 ? 16.099 -17.348 -5.700 1.00 97.56 141 ALA A CA 1
ATOM 1044 C C . ALA A 1 141 ? 14.814 -17.321 -4.849 1.00 97.56 141 ALA A C 1
ATOM 1046 O O . ALA A 1 141 ? 14.667 -18.102 -3.909 1.00 97.56 141 ALA A O 1
ATOM 1047 N N . ILE A 1 142 ? 13.834 -16.485 -5.216 1.00 96.31 142 ILE A N 1
ATOM 1048 C CA . ILE A 1 142 ? 12.521 -16.442 -4.551 1.00 96.31 142 ILE A CA 1
ATOM 1049 C C . ILE A 1 142 ? 11.785 -17.781 -4.705 1.00 96.31 142 ILE A C 1
ATOM 1051 O O . ILE A 1 142 ? 11.244 -18.306 -3.733 1.00 96.31 142 ILE A O 1
ATOM 1055 N N . LYS A 1 143 ? 11.784 -18.370 -5.906 1.00 95.88 143 LYS A N 1
ATOM 1056 C CA . LYS A 1 143 ? 11.155 -19.673 -6.173 1.00 95.88 143 LYS A CA 1
ATOM 1057 C C . LYS A 1 143 ? 11.808 -20.806 -5.390 1.00 95.88 143 LYS A C 1
ATOM 1059 O O . LYS A 1 143 ? 11.097 -21.703 -4.947 1.00 95.88 143 LYS A O 1
ATOM 1064 N N . GLU A 1 144 ? 13.128 -20.794 -5.239 1.00 96.75 144 GLU A N 1
ATOM 1065 C CA . GLU A 1 144 ? 13.851 -21.741 -4.386 1.00 96.75 144 GLU A CA 1
ATOM 1066 C C . GLU A 1 144 ? 13.437 -21.593 -2.920 1.00 96.75 144 GLU A C 1
ATOM 1068 O O . GLU A 1 144 ? 13.063 -22.588 -2.300 1.00 96.75 144 GLU A O 1
ATOM 1073 N N . GLY A 1 145 ? 13.384 -20.360 -2.405 1.00 96.88 145 GLY A N 1
ATOM 1074 C CA . GLY A 1 145 ? 12.893 -20.078 -1.054 1.00 96.88 145 GLY A CA 1
ATOM 1075 C C . GLY A 1 145 ? 11.454 -20.551 -0.828 1.00 96.88 145 GLY A C 1
ATOM 1076 O O . GLY A 1 145 ? 11.171 -21.186 0.182 1.00 96.88 145 GLY A O 1
ATOM 1077 N N . LEU A 1 146 ? 10.557 -20.323 -1.795 1.00 95.06 146 LEU A N 1
ATOM 1078 C CA . LEU A 1 146 ? 9.173 -20.800 -1.714 1.00 95.06 146 LEU A CA 1
ATOM 1079 C C . LEU A 1 146 ? 9.085 -22.330 -1.710 1.00 95.06 146 LEU A C 1
ATOM 1081 O O . LEU A 1 146 ? 8.323 -22.881 -0.925 1.00 95.06 146 LEU A O 1
ATOM 1085 N N . ARG A 1 147 ? 9.880 -23.026 -2.536 1.00 95.25 147 ARG A N 1
ATOM 1086 C CA . ARG A 1 147 ? 9.926 -24.502 -2.555 1.00 95.25 147 ARG A CA 1
ATOM 1087 C C . ARG A 1 147 ? 10.454 -25.104 -1.253 1.00 95.25 147 ARG A C 1
ATOM 1089 O O . ARG A 1 147 ? 10.123 -26.244 -0.954 1.00 95.25 147 ARG A O 1
ATOM 1096 N N . ALA A 1 148 ? 11.274 -24.363 -0.513 1.00 95.88 148 ALA A N 1
ATOM 1097 C CA . ALA A 1 148 ? 11.758 -24.749 0.809 1.00 95.88 148 ALA A CA 1
ATOM 1098 C C . ALA A 1 148 ? 10.786 -24.372 1.949 1.00 95.88 148 ALA A C 1
ATOM 1100 O O . ALA A 1 148 ? 11.127 -24.540 3.118 1.00 95.88 148 ALA A O 1
ATOM 1101 N N . SER A 1 149 ? 9.601 -23.848 1.624 1.00 95.12 149 SER A N 1
ATOM 1102 C CA . SER A 1 149 ? 8.574 -23.410 2.573 1.00 95.12 149 SER A CA 1
ATOM 1103 C C . SER A 1 149 ? 7.253 -24.153 2.345 1.00 95.12 149 SER A C 1
ATOM 1105 O O . SER A 1 149 ? 7.095 -24.858 1.351 1.00 95.12 149 SER A O 1
ATOM 1107 N N . ASP A 1 150 ? 6.273 -23.920 3.219 1.00 94.62 150 ASP A N 1
ATOM 1108 C CA . ASP A 1 150 ? 4.914 -24.464 3.072 1.00 94.62 150 ASP A CA 1
ATOM 1109 C C . ASP A 1 150 ? 4.017 -23.638 2.127 1.00 94.62 150 ASP A C 1
ATOM 1111 O O . ASP A 1 150 ? 2.835 -23.940 1.953 1.00 94.62 150 ASP A O 1
ATOM 1115 N N . LEU A 1 151 ? 4.544 -22.568 1.519 1.00 93.38 151 LEU A N 1
ATOM 1116 C CA . LEU A 1 151 ? 3.788 -21.727 0.593 1.00 93.38 151 LEU A CA 1
ATOM 1117 C C . LEU A 1 151 ? 3.821 -22.288 -0.836 1.00 93.38 151 LEU A C 1
ATOM 1119 O O . LEU A 1 151 ? 4.849 -22.804 -1.284 1.00 93.38 151 LEU A O 1
ATOM 1123 N N . PRO A 1 152 ? 2.729 -22.141 -1.611 1.00 93.88 152 PRO A N 1
ATOM 1124 C CA . PRO A 1 152 ? 2.701 -22.626 -2.981 1.00 93.88 152 PRO A CA 1
ATOM 1125 C C . PRO A 1 152 ? 3.753 -21.883 -3.818 1.00 93.88 152 PRO A C 1
ATOM 1127 O O . PRO A 1 152 ? 3.728 -20.652 -3.874 1.00 93.88 152 PRO A O 1
ATOM 1130 N N . PRO A 1 153 ? 4.634 -22.582 -4.563 1.00 91.00 153 PRO A N 1
ATOM 1131 C CA . PRO A 1 153 ? 5.632 -21.919 -5.401 1.00 91.00 153 PRO A CA 1
ATOM 1132 C C . PRO A 1 153 ? 5.033 -20.987 -6.459 1.00 91.00 153 PRO A C 1
ATOM 1134 O O . PRO A 1 153 ? 5.758 -20.170 -7.017 1.00 91.00 153 PRO A O 1
ATOM 1137 N N . ALA A 1 154 ? 3.749 -21.139 -6.793 1.00 94.88 154 ALA A N 1
ATOM 1138 C CA . ALA A 1 154 ? 3.024 -20.273 -7.720 1.00 94.88 154 ALA A CA 1
ATOM 1139 C C . ALA A 1 154 ? 2.561 -18.943 -7.092 1.00 94.88 154 ALA A C 1
ATOM 1141 O O . ALA A 1 154 ? 2.051 -18.092 -7.811 1.00 94.88 154 ALA A O 1
ATOM 1142 N N . ALA A 1 155 ? 2.760 -18.734 -5.783 1.00 95.00 155 ALA A N 1
ATOM 1143 C CA . ALA A 1 155 ? 2.434 -17.475 -5.108 1.00 95.00 155 ALA A CA 1
ATOM 1144 C C . ALA A 1 155 ? 3.215 -16.277 -5.672 1.00 95.00 155 ALA A C 1
ATOM 1146 O O . ALA A 1 155 ? 2.771 -15.140 -5.553 1.00 95.00 155 ALA A O 1
ATOM 1147 N N . VAL A 1 156 ? 4.363 -16.525 -6.308 1.00 96.50 156 VAL A N 1
ATOM 1148 C CA . VAL A 1 156 ? 5.112 -15.519 -7.061 1.00 96.50 156 VAL A CA 1
ATOM 1149 C C . VAL A 1 156 ? 5.363 -16.061 -8.462 1.00 96.50 156 VAL A C 1
ATOM 1151 O O . VAL A 1 156 ? 5.884 -17.169 -8.630 1.00 96.50 156 VAL A O 1
ATOM 1154 N N . GLN A 1 157 ? 5.010 -15.270 -9.469 1.00 96.94 157 GLN A N 1
ATOM 1155 C CA . GLN A 1 157 ? 5.244 -15.552 -10.883 1.00 96.94 157 GLN A CA 1
ATOM 1156 C C . GLN A 1 157 ? 5.917 -14.353 -11.558 1.00 96.94 157 GLN A C 1
ATOM 1158 O O . GLN A 1 157 ? 5.777 -13.217 -11.106 1.00 96.94 157 GLN A O 1
ATOM 1163 N N . LEU A 1 158 ? 6.649 -14.604 -12.641 1.00 94.06 158 LEU A N 1
ATOM 1164 C CA . LEU A 1 158 ? 7.329 -13.587 -13.438 1.00 94.06 158 LEU A CA 1
ATOM 1165 C C . LEU A 1 158 ? 6.954 -13.789 -14.909 1.00 94.06 158 LEU A C 1
ATOM 1167 O O . LEU A 1 158 ? 7.046 -14.905 -15.411 1.00 94.06 158 LEU A O 1
ATOM 1171 N N . VAL A 1 159 ? 6.555 -12.712 -15.582 1.00 92.38 159 VAL A N 1
ATOM 1172 C CA . VAL A 1 159 ? 6.347 -12.667 -17.037 1.00 92.38 159 VAL A CA 1
ATOM 1173 C C . VAL A 1 159 ? 7.434 -11.825 -17.706 1.00 92.38 159 VAL A C 1
ATOM 1175 O O . VAL A 1 159 ? 8.040 -10.937 -17.089 1.00 92.38 159 VAL A O 1
ATOM 1178 N N . HIS A 1 160 ? 7.700 -12.071 -18.987 1.00 83.94 160 HIS A N 1
ATOM 1179 C CA . HIS A 1 160 ? 8.851 -11.500 -19.695 1.00 83.94 160 HIS A CA 1
ATOM 1180 C C . HIS A 1 160 ? 8.446 -10.574 -20.843 1.00 83.94 160 HIS A C 1
ATOM 1182 O O . HIS A 1 160 ? 9.094 -9.543 -21.066 1.00 83.94 160 HIS A O 1
ATOM 1188 N N . GLY A 1 161 ? 7.363 -10.897 -21.541 1.00 80.19 161 GLY A N 1
ATOM 1189 C CA . GLY A 1 161 ? 6.860 -10.205 -22.717 1.00 80.19 161 GLY A CA 1
ATOM 1190 C C . GLY A 1 161 ? 5.829 -9.125 -22.405 1.00 80.19 161 GLY A C 1
ATOM 1191 O O . GLY A 1 161 ? 5.249 -9.072 -21.325 1.00 80.19 161 GLY A O 1
ATOM 1192 N N . ARG A 1 162 ? 5.610 -8.230 -23.374 1.00 77.94 162 ARG A N 1
ATOM 1193 C CA . ARG A 1 162 ? 4.478 -7.288 -23.341 1.00 77.94 162 ARG A CA 1
ATOM 1194 C C . ARG A 1 162 ? 3.159 -7.981 -23.679 1.00 77.94 162 ARG A C 1
ATOM 1196 O O . ARG A 1 162 ? 2.165 -7.672 -23.044 1.00 77.94 162 ARG A O 1
ATOM 1203 N N . ASN A 1 163 ? 3.180 -8.948 -24.597 1.00 84.00 163 ASN A N 1
ATOM 1204 C CA . ASN A 1 163 ? 1.988 -9.703 -24.994 1.00 84.00 163 ASN A CA 1
ATOM 1205 C C . ASN A 1 163 ? 1.381 -10.466 -23.807 1.00 84.00 163 ASN A C 1
ATOM 1207 O O . ASN A 1 163 ? 0.183 -10.391 -23.591 1.00 84.00 163 ASN A O 1
ATOM 1211 N N . GLU A 1 164 ? 2.215 -11.104 -22.977 1.00 86.31 164 GLU A N 1
ATOM 1212 C CA . GLU A 1 164 ? 1.757 -11.778 -21.750 1.00 86.31 164 GLU A CA 1
ATOM 1213 C C . GLU A 1 164 ? 1.068 -10.802 -20.789 1.00 86.31 164 GLU A C 1
ATOM 1215 O O . GLU A 1 164 ? 0.091 -11.151 -20.137 1.00 86.31 164 GLU A O 1
ATOM 1220 N N . VAL A 1 165 ? 1.558 -9.558 -20.710 1.00 84.56 165 VAL A N 1
ATOM 1221 C CA . VAL A 1 165 ? 0.888 -8.516 -19.928 1.00 84.56 165 VAL A CA 1
ATOM 1222 C C . VAL A 1 165 ? -0.465 -8.211 -20.560 1.00 84.56 165 VAL A C 1
ATOM 1224 O O . VAL A 1 165 ? -1.458 -8.327 -19.867 1.00 84.56 165 VAL A O 1
ATOM 1227 N N . GLU A 1 166 ? -0.539 -7.904 -21.857 1.00 83.25 166 GLU A N 1
ATOM 1228 C CA . GLU A 1 166 ? -1.813 -7.631 -22.550 1.00 83.25 166 GLU A CA 1
ATOM 1229 C C . GLU A 1 166 ? -2.865 -8.733 -22.356 1.00 83.25 166 GLU A C 1
ATOM 1231 O O . GLU A 1 166 ? -4.036 -8.423 -22.151 1.00 83.25 166 GLU A O 1
ATOM 1236 N N . GLU A 1 167 ? -2.452 -9.998 -22.355 1.00 88.19 167 GLU A N 1
ATOM 1237 C CA . GLU A 1 167 ? -3.332 -11.129 -22.062 1.00 88.19 167 GLU A CA 1
ATOM 1238 C C . GLU A 1 167 ? -3.817 -11.118 -20.605 1.00 88.19 167 GLU A C 1
ATOM 1240 O O . GLU A 1 167 ? -5.021 -11.182 -20.372 1.00 88.19 167 GLU A O 1
ATOM 1245 N N . LEU A 1 168 ? -2.915 -10.971 -19.625 1.00 87.50 168 LEU A N 1
ATOM 1246 C CA . LEU A 1 168 ? -3.262 -10.909 -18.194 1.00 87.50 168 LEU A CA 1
ATOM 1247 C C . LEU A 1 168 ? -4.209 -9.754 -17.861 1.00 87.50 168 LEU A C 1
ATOM 1249 O O . LEU A 1 168 ? -5.079 -9.870 -17.004 1.00 87.50 168 LEU A O 1
ATOM 1253 N N . LEU A 1 169 ? -4.031 -8.632 -18.545 1.00 84.81 169 LEU A N 1
ATOM 1254 C CA . LEU A 1 169 ? -4.845 -7.435 -18.403 1.00 84.81 169 LEU A CA 1
ATOM 1255 C C . LEU A 1 169 ? -6.312 -7.663 -18.816 1.00 84.81 169 LEU A C 1
ATOM 1257 O O . LEU A 1 169 ? -7.197 -6.991 -18.295 1.00 84.81 169 LEU A O 1
ATOM 1261 N N . ALA A 1 170 ? -6.578 -8.627 -19.700 1.00 86.25 170 ALA A N 1
ATOM 1262 C CA . ALA A 1 170 ? -7.928 -9.023 -20.100 1.00 86.25 170 ALA A CA 1
ATOM 1263 C C . ALA A 1 170 ? -8.544 -10.121 -19.204 1.00 86.25 170 ALA A C 1
ATOM 1265 O O . ALA A 1 170 ? -9.678 -10.529 -19.440 1.00 86.25 170 ALA A O 1
ATOM 1266 N N . MET A 1 171 ? -7.813 -10.621 -18.199 1.00 89.56 171 MET A N 1
ATOM 1267 C CA . MET A 1 171 ? -8.226 -11.727 -17.324 1.00 89.56 171 MET A CA 1
ATOM 1268 C C . MET A 1 171 ? -8.813 -11.224 -15.996 1.00 89.56 171 MET A C 1
ATOM 1270 O O . MET A 1 171 ? -8.324 -11.566 -14.919 1.00 89.56 171 MET A O 1
ATOM 1274 N N . ASP A 1 172 ? -9.883 -10.433 -16.062 1.00 88.38 172 ASP A N 1
ATOM 1275 C CA . ASP A 1 172 ? -10.608 -9.889 -14.900 1.00 88.38 172 ASP A CA 1
ATOM 1276 C C . ASP A 1 172 ? -11.095 -10.967 -13.912 1.00 88.38 172 ASP A C 1
ATOM 1278 O O . ASP A 1 172 ? -11.147 -10.731 -12.709 1.00 88.38 172 ASP A O 1
ATOM 1282 N N . ALA A 1 173 ? -11.372 -12.180 -14.397 1.00 90.88 173 ALA A N 1
ATOM 1283 C CA . ALA A 1 173 ? -11.727 -13.328 -13.561 1.00 90.88 173 ALA A CA 1
ATOM 1284 C C . ALA A 1 173 ? -10.574 -13.875 -12.689 1.00 90.88 173 ALA A C 1
ATOM 1286 O O . ALA A 1 173 ? -10.828 -14.674 -11.786 1.00 90.88 173 ALA A O 1
ATOM 1287 N N . TYR A 1 174 ? -9.320 -13.500 -12.970 1.00 90.81 174 TYR A N 1
ATOM 1288 C CA . TYR A 1 174 ? -8.123 -14.047 -12.314 1.00 90.81 174 TYR A CA 1
ATOM 1289 C C . TYR A 1 174 ? -7.171 -12.983 -11.749 1.00 90.81 174 TYR A C 1
ATOM 1291 O O . TYR A 1 174 ? -6.291 -13.324 -10.958 1.00 90.81 174 TYR A O 1
ATOM 1299 N N . VAL A 1 175 ? -7.302 -11.720 -12.166 1.00 89.38 175 VAL A N 1
ATOM 1300 C CA . VAL A 1 175 ? -6.435 -10.613 -11.746 1.00 89.38 175 VAL A CA 1
ATOM 1301 C C . VAL A 1 175 ? -7.274 -9.531 -11.075 1.00 89.38 175 VAL A C 1
ATOM 1303 O O . VAL A 1 175 ? -7.919 -8.727 -11.741 1.00 89.38 175 VAL A O 1
ATOM 1306 N N . ASP A 1 176 ? -7.211 -9.474 -9.744 1.00 90.81 176 ASP A N 1
ATOM 1307 C CA . ASP A 1 176 ? -8.002 -8.523 -8.950 1.00 90.81 176 ASP A CA 1
ATOM 1308 C C . ASP A 1 176 ? -7.465 -7.083 -9.004 1.00 90.81 176 ASP A C 1
ATOM 1310 O O . ASP A 1 176 ? -8.214 -6.114 -8.872 1.00 90.81 176 ASP A O 1
ATOM 1314 N N . LEU A 1 177 ? -6.144 -6.920 -9.152 1.00 90.62 177 LEU A N 1
ATOM 1315 C CA . LEU A 1 177 ? -5.480 -5.619 -9.116 1.00 90.62 177 LEU A CA 1
ATOM 1316 C C . LEU A 1 177 ? -4.235 -5.597 -10.000 1.00 90.62 177 LEU A C 1
ATOM 1318 O O . LEU A 1 177 ? -3.341 -6.433 -9.878 1.00 90.62 177 LEU A O 1
ATOM 1322 N N . VAL A 1 178 ? -4.128 -4.551 -10.819 1.00 88.00 178 VAL A N 1
ATOM 1323 C CA . VAL A 1 178 ? -2.936 -4.251 -11.617 1.00 88.00 178 VAL A CA 1
ATOM 1324 C C . VAL A 1 178 ? -2.301 -2.961 -11.112 1.00 88.00 178 VAL A C 1
ATOM 1326 O O . VAL A 1 178 ? -2.959 -1.926 -11.019 1.00 88.00 178 VAL A O 1
ATOM 1329 N N . ILE A 1 179 ? -0.996 -3.002 -10.834 1.00 86.81 179 ILE A N 1
ATOM 1330 C CA . ILE A 1 179 ? -0.216 -1.830 -10.419 1.00 86.81 179 ILE A CA 1
ATOM 1331 C C . ILE A 1 179 ? 0.813 -1.508 -11.513 1.00 86.81 179 ILE A C 1
ATOM 1333 O O . ILE A 1 179 ? 1.939 -2.011 -11.469 1.00 86.81 179 ILE A O 1
ATOM 1337 N N . PRO A 1 180 ? 0.467 -0.678 -12.515 1.00 80.69 180 PRO A N 1
ATOM 1338 C CA . PRO A 1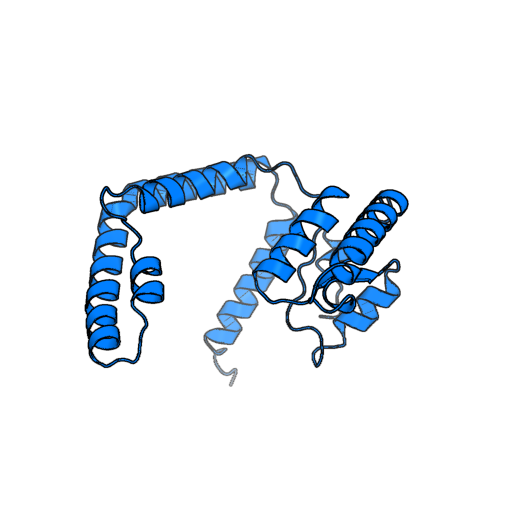 180 ? 1.422 -0.290 -13.542 1.00 80.69 180 PRO A CA 1
ATOM 1339 C C . PRO A 1 180 ? 2.477 0.660 -12.956 1.00 80.69 180 PRO A C 1
ATOM 1341 O O . PRO A 1 180 ? 2.164 1.642 -12.279 1.00 80.69 180 PRO A O 1
ATOM 1344 N N . ARG A 1 181 ? 3.755 0.377 -13.229 1.00 75.19 181 ARG A N 1
ATOM 1345 C CA . ARG A 1 181 ? 4.900 1.194 -12.796 1.00 75.19 181 ARG A CA 1
ATOM 1346 C C . ARG A 1 181 ? 5.804 1.477 -13.990 1.00 75.19 181 ARG A C 1
ATOM 1348 O O . ARG A 1 181 ? 6.499 0.583 -14.460 1.00 75.19 181 ARG A O 1
ATOM 1355 N N . GLY A 1 182 ? 5.789 2.708 -14.495 1.00 67.75 182 GLY A N 1
ATOM 1356 C CA . GLY A 1 182 ? 6.613 3.103 -15.637 1.00 67.75 182 GLY A CA 1
ATOM 1357 C C . GLY A 1 182 ? 6.039 4.291 -16.401 1.00 67.75 182 GLY A C 1
ATOM 1358 O O . GLY A 1 182 ? 5.268 5.074 -15.856 1.00 67.75 182 GLY A O 1
ATOM 1359 N N . SER A 1 183 ? 6.446 4.434 -17.663 1.00 64.12 183 SER A N 1
ATOM 1360 C CA . SER A 1 183 ? 6.081 5.573 -18.511 1.00 64.12 183 SER A CA 1
ATOM 1361 C C . SER A 1 183 ? 4.580 5.637 -18.828 1.00 64.12 183 SER A C 1
ATOM 1363 O O . SER A 1 183 ? 3.865 4.639 -18.737 1.00 64.12 183 SER A O 1
ATOM 1365 N N . LYS A 1 184 ? 4.117 6.801 -19.308 1.00 63.66 184 LYS A N 1
ATOM 1366 C CA . LYS A 1 184 ? 2.741 7.026 -19.796 1.00 63.66 184 LYS A CA 1
ATOM 1367 C C . LYS A 1 184 ? 2.216 5.910 -20.697 1.00 63.66 184 LYS A C 1
ATOM 1369 O O . LYS A 1 184 ? 1.080 5.496 -20.529 1.00 63.66 184 LYS A O 1
ATOM 1374 N N . GLN A 1 185 ? 3.049 5.425 -21.619 1.00 65.06 185 GLN A N 1
ATOM 1375 C CA . GLN A 1 185 ? 2.694 4.363 -22.568 1.00 65.06 185 GLN A CA 1
ATOM 1376 C C . GLN A 1 185 ? 2.428 3.013 -21.886 1.00 65.06 185 GLN A C 1
ATOM 1378 O O . GLN A 1 185 ? 1.710 2.190 -22.435 1.00 65.06 185 GLN A O 1
ATOM 1383 N N . LEU A 1 186 ? 3.014 2.770 -20.709 1.00 65.25 186 LEU A N 1
ATOM 1384 C CA . LEU A 1 186 ? 2.761 1.566 -19.917 1.00 65.25 186 LEU A CA 1
ATOM 1385 C C . LEU A 1 186 ? 1.507 1.716 -19.047 1.00 65.25 186 LEU A C 1
ATOM 1387 O O . LEU A 1 186 ? 0.764 0.757 -18.872 1.00 65.25 186 LEU A O 1
ATOM 1391 N N . VAL A 1 187 ? 1.284 2.907 -18.485 1.00 64.50 187 VAL A N 1
ATOM 1392 C CA . VAL A 1 187 ? 0.145 3.173 -17.588 1.00 64.50 187 VAL A CA 1
ATOM 1393 C C . VAL A 1 187 ? -1.161 3.346 -18.370 1.00 64.50 187 VAL A C 1
ATOM 1395 O O . VAL A 1 187 ? -2.224 2.965 -17.886 1.00 64.50 187 VAL A O 1
ATOM 1398 N N . PHE A 1 188 ? -1.085 3.886 -19.586 1.00 63.69 188 PHE A N 1
ATOM 1399 C CA . PHE A 1 188 ? -2.230 4.157 -20.445 1.00 63.69 188 PHE A CA 1
ATOM 1400 C C . PHE A 1 188 ? -2.044 3.455 -21.788 1.00 63.69 188 PHE A C 1
ATOM 1402 O O . PHE A 1 188 ? -1.388 3.973 -22.689 1.00 63.69 188 PHE A O 1
ATOM 1409 N N . ASN A 1 189 ? -2.639 2.269 -21.904 1.00 53.69 189 ASN A N 1
ATOM 1410 C CA . ASN A 1 189 ? -2.998 1.686 -23.190 1.00 53.69 189 ASN A C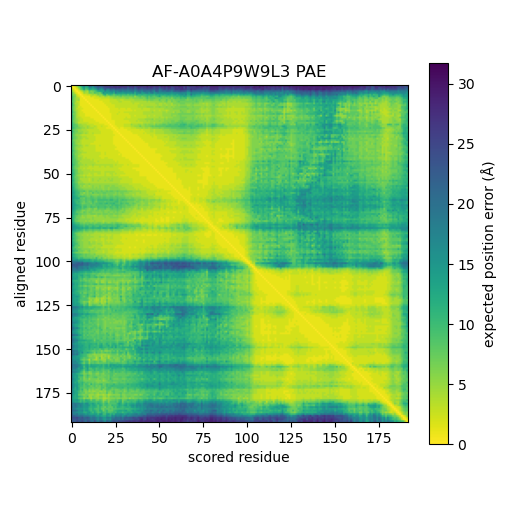A 1
ATOM 1411 C C . ASN A 1 189 ? -4.462 2.082 -23.461 1.00 53.69 189 ASN A C 1
ATOM 1413 O O . ASN A 1 189 ? -5.281 2.005 -22.55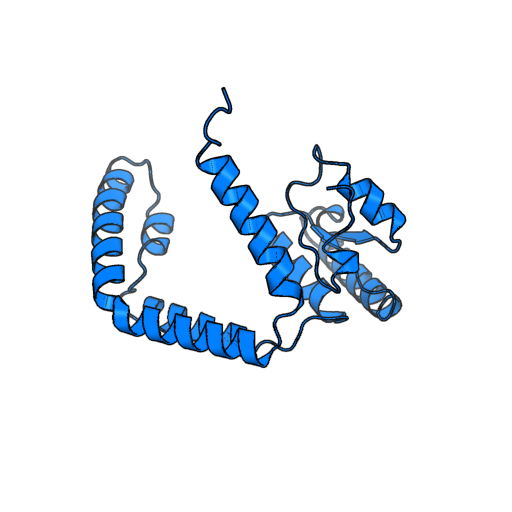1 1.00 53.69 189 ASN A O 1
ATOM 1417 N N . GLU A 1 190 ? -4.810 2.539 -24.664 1.00 40.00 190 GLU A N 1
ATOM 1418 C CA . GLU A 1 190 ? -6.145 3.087 -25.005 1.00 40.00 190 GLU A CA 1
ATOM 1419 C C . GLU A 1 190 ? -7.282 2.036 -25.022 1.00 40.00 190 GLU A C 1
ATOM 1421 O O . GLU A 1 190 ? -8.365 2.289 -25.542 1.00 40.00 190 GLU A O 1
ATOM 1426 N N . ARG A 1 191 ? -7.045 0.840 -24.473 1.00 40.50 191 ARG A N 1
ATOM 1427 C CA . ARG A 1 191 ? -7.970 -0.307 -24.463 1.00 40.50 191 ARG A CA 1
ATOM 1428 C C . ARG A 1 191 ? -8.444 -0.725 -23.069 1.00 40.50 191 ARG A C 1
ATOM 1430 O O . ARG A 1 191 ? -8.890 -1.854 -22.896 1.00 40.50 191 ARG A O 1
ATOM 1437 N N . TRP A 1 192 ? -8.354 0.184 -22.105 1.00 50.97 192 TRP A N 1
ATOM 1438 C CA . TRP A 1 192 ? -8.938 0.019 -20.777 1.00 50.97 192 TRP A CA 1
ATOM 1439 C C . TRP A 1 192 ? -10.291 0.702 -20.664 1.00 50.97 192 TRP A C 1
ATOM 1441 O O . TRP A 1 192 ? -10.322 1.940 -20.853 1.00 50.97 192 TRP A O 1
#

Foldseek 3Di:
DDDDDDPVVVVVVVVVVVVLVVQPQDLVNVLVVLVVVLVVLVVCVVVVQVVLVVVLVVVVVCVVVVNDPPVVSVVSRCQPPPRVNVVVVSVVSVVVSPDDQCAQDLVVLVVVLVVCVVVVAADEDEGDLNCQVSNVVVLVVLLVVCVVDPHDSRSYHYDYDPVVVVVVVPPVVPDVDDDFRDHPCRVDDPPD

Nearest PDB structures (foldseek):
  4tko-assembly1_B  TM=2.564E-01  e=8.443E+00  Aquifex aeolicus VF5

Secondary structure (DSSP, 8-state):
-PPPPPHHHHHHHHHHHHHHHHTT--HHHHHHHHHHHHHHHHHTHHHHHHHHHHHHHHHHHHHHTTSS-HHHHHHH-SS-TTSHHHHHHHHHHHHHHTSPP-TT-THHHHHHHHHHHHTT--EEEE--GGGHHHHHHHHHHHHHHHHTSSS-GGGEEEE--HHHHHHHHT-TTT-S-----S-HHHH--TT-

Mean predicted aligned error: 8.01 Å

Sequence (192 aa):
MESTPSPTLLLAQQARLASHAMQTVTAVQKSAALASIAQILAERKGDILDANRIDLENAKQEVEAGRLSSSLFKRLDLAGPDGEKYASLLDGVKDVDNLPDPTARPEVVVQISCLALKSGNAVILKGGKEATHSNEALFRAIKEGLRASDLPPAAVQLVHGRNEVEELLAMDAYVDLVIPRGSKQLVFNERW

Radius of gyration: 21.13 Å; Cα contacts (8 Å, |Δi|>4): 121; chains: 1; bounding box: 51×45×50 Å